Protein AF-A0A2E9JHA8-F1 (afdb_monomer_lite)

pLDDT: mean 75.72, std 18.17, range [41.78, 95.38]

Structure (mmCIF, N/CA/C/O backbone):
data_AF-A0A2E9JHA8-F1
#
_entry.id   AF-A0A2E9JHA8-F1
#
loop_
_atom_site.group_PDB
_atom_site.id
_atom_site.type_symbol
_atom_site.label_atom_id
_atom_site.label_alt_id
_atom_site.label_comp_id
_atom_site.label_asym_id
_atom_site.label_entity_id
_atom_site.label_seq_id
_atom_site.pdbx_PDB_ins_code
_atom_site.Cartn_x
_atom_site.Cartn_y
_atom_site.Cartn_z
_atom_site.occupancy
_atom_site.B_iso_or_equiv
_atom_site.auth_seq_id
_atom_site.auth_comp_id
_atom_site.auth_asym_id
_atom_site.auth_atom_id
_atom_site.pdbx_PDB_model_num
ATOM 1 N N . MET A 1 1 ? 35.647 -35.979 -39.371 1.00 42.38 1 MET A N 1
ATOM 2 C CA . MET A 1 1 ? 35.469 -35.013 -40.472 1.00 42.38 1 MET A CA 1
ATOM 3 C C . MET A 1 1 ? 34.135 -35.338 -41.101 1.00 42.38 1 MET A C 1
ATOM 5 O O . MET A 1 1 ? 33.987 -36.443 -41.600 1.00 42.38 1 MET A O 1
ATOM 9 N N . PHE A 1 2 ? 33.162 -34.448 -40.958 1.00 54.47 2 PHE A N 1
ATOM 10 C CA . PHE A 1 2 ? 31.849 -34.561 -41.587 1.00 54.47 2 PHE A CA 1
ATOM 11 C C . PHE A 1 2 ? 31.657 -33.271 -42.390 1.00 54.47 2 PHE A C 1
ATOM 13 O O . PHE A 1 2 ? 31.934 -32.198 -41.857 1.00 54.47 2 PHE A O 1
ATOM 20 N N . GLU A 1 3 ? 31.308 -33.396 -43.670 1.00 57.16 3 GLU A N 1
ATOM 21 C CA . GLU A 1 3 ? 31.059 -32.274 -44.584 1.00 57.16 3 GLU A CA 1
ATOM 22 C C . GLU A 1 3 ? 29.685 -31.640 -44.325 1.00 57.16 3 GLU A C 1
ATOM 24 O O . GLU A 1 3 ? 28.709 -32.338 -44.039 1.00 57.16 3 GLU A O 1
ATOM 29 N N . GLU A 1 4 ? 29.619 -30.313 -44.452 1.00 49.97 4 GLU A N 1
ATOM 30 C CA . GLU A 1 4 ? 28.379 -29.537 -44.505 1.00 49.97 4 GLU A CA 1
ATOM 31 C C . GLU A 1 4 ? 27.746 -29.657 -45.894 1.00 49.97 4 GLU A C 1
ATOM 33 O O . GLU A 1 4 ? 28.395 -29.400 -46.907 1.00 49.97 4 GLU A O 1
ATOM 38 N N . ILE A 1 5 ? 26.457 -29.998 -45.944 1.00 62.25 5 ILE A N 1
ATOM 39 C CA . ILE A 1 5 ? 25.640 -29.780 -47.137 1.00 62.25 5 ILE A CA 1
ATOM 40 C C . ILE A 1 5 ? 24.948 -28.421 -47.028 1.00 62.25 5 ILE A C 1
ATOM 42 O O . ILE A 1 5 ? 24.095 -28.196 -46.168 1.00 62.25 5 ILE A O 1
ATOM 46 N N . GLU A 1 6 ? 25.302 -27.510 -47.929 1.00 50.09 6 GLU A N 1
ATOM 47 C CA . GLU A 1 6 ? 24.544 -26.288 -48.166 1.00 50.09 6 GLU A CA 1
ATOM 48 C C . GLU A 1 6 ? 23.148 -26.654 -48.683 1.00 50.09 6 GLU A C 1
ATOM 50 O O . GLU A 1 6 ? 22.991 -27.351 -49.684 1.00 50.09 6 GLU A O 1
ATOM 55 N N . THR A 1 7 ? 22.103 -26.164 -48.019 1.00 50.56 7 THR A N 1
ATOM 56 C CA . THR A 1 7 ? 20.774 -26.090 -48.634 1.00 50.56 7 THR A CA 1
ATOM 57 C C . THR A 1 7 ? 20.277 -24.658 -48.550 1.00 50.56 7 THR A C 1
ATOM 59 O O . THR A 1 7 ? 19.583 -24.254 -47.620 1.00 50.56 7 THR A O 1
ATOM 62 N N . THR A 1 8 ? 20.652 -23.862 -49.548 1.00 50.31 8 THR A N 1
ATOM 63 C CA . THR A 1 8 ? 19.968 -22.609 -49.848 1.00 50.31 8 THR A CA 1
ATOM 64 C C . THR A 1 8 ? 18.609 -22.952 -50.448 1.00 50.31 8 THR A C 1
ATOM 66 O O . THR A 1 8 ? 18.532 -23.426 -51.576 1.00 50.31 8 THR A O 1
ATOM 69 N N . ASN A 1 9 ? 17.524 -22.690 -49.721 1.00 43.94 9 ASN A N 1
ATOM 70 C CA . ASN A 1 9 ? 16.225 -22.500 -50.355 1.00 43.94 9 ASN A CA 1
ATOM 71 C C . ASN A 1 9 ? 15.541 -21.263 -49.786 1.00 43.94 9 ASN A C 1
ATOM 73 O O . ASN A 1 9 ? 14.998 -21.231 -48.683 1.00 43.94 9 ASN A O 1
ATOM 77 N N . ASN A 1 10 ? 15.621 -20.221 -50.606 1.00 50.62 10 ASN A N 1
ATOM 78 C CA . ASN A 1 10 ? 14.890 -18.980 -50.508 1.00 50.62 10 ASN A CA 1
ATOM 79 C C . ASN A 1 10 ? 13.386 -19.280 -50.631 1.00 50.62 10 ASN A C 1
ATOM 81 O O . ASN A 1 10 ? 12.891 -19.676 -51.683 1.00 50.62 10 ASN A O 1
ATOM 85 N N . SER A 1 11 ? 12.652 -19.100 -49.540 1.00 46.72 11 SER A N 1
ATOM 86 C CA . SER A 1 11 ? 11.199 -18.932 -49.557 1.00 46.72 11 SER A CA 1
ATOM 87 C C . SER A 1 11 ? 10.848 -17.803 -48.602 1.00 46.72 11 SER A C 1
ATOM 89 O O . SER A 1 11 ? 10.391 -17.975 -47.473 1.00 46.72 11 SER A O 1
ATOM 91 N N . SER A 1 12 ? 11.124 -16.603 -49.093 1.00 54.16 12 SER A N 1
ATOM 92 C CA . SER A 1 12 ? 10.547 -15.347 -48.647 1.00 54.16 12 SER A CA 1
ATOM 93 C C . SER A 1 12 ? 9.026 -15.404 -48.830 1.00 54.16 12 SER A C 1
ATOM 95 O O . SER A 1 12 ? 8.547 -15.195 -49.935 1.00 54.16 12 SER A O 1
ATOM 97 N N . ASN A 1 13 ? 8.278 -15.763 -47.772 1.00 47.31 13 ASN A N 1
ATOM 98 C CA . ASN A 1 13 ? 6.874 -15.358 -47.527 1.00 47.31 13 ASN A CA 1
ATOM 99 C C . ASN A 1 13 ? 6.247 -16.003 -46.271 1.00 47.31 13 ASN A C 1
ATOM 101 O O . ASN A 1 13 ? 5.118 -16.481 -46.298 1.00 47.31 13 ASN A O 1
ATOM 105 N N . GLN A 1 14 ? 6.938 -15.985 -45.126 1.00 46.09 14 GLN A N 1
ATOM 106 C CA . GLN A 1 14 ? 6.299 -16.239 -43.822 1.00 46.09 14 GLN A CA 1
ATOM 107 C C . GLN A 1 14 ? 6.834 -15.281 -42.751 1.00 46.09 14 GLN A C 1
ATOM 109 O O . GLN A 1 14 ? 7.366 -15.692 -41.727 1.00 46.09 14 GLN A O 1
ATOM 114 N N . ALA A 1 15 ? 6.694 -13.980 -43.005 1.00 48.22 15 ALA A N 1
ATOM 115 C CA . ALA A 1 15 ? 6.996 -12.915 -42.048 1.00 48.22 15 ALA A CA 1
ATOM 116 C C . ALA A 1 15 ? 5.725 -12.139 -41.670 1.00 48.22 15 ALA A C 1
ATOM 118 O O . ALA A 1 15 ? 5.697 -10.916 -41.717 1.00 48.22 15 ALA A O 1
ATOM 119 N N . ARG A 1 16 ? 4.641 -12.851 -41.342 1.00 50.19 16 ARG A N 1
ATOM 120 C CA . ARG A 1 16 ? 3.491 -12.320 -40.595 1.00 50.19 16 ARG A CA 1
ATOM 121 C C . ARG A 1 16 ? 2.969 -13.464 -39.726 1.00 50.19 16 ARG A C 1
ATOM 123 O O . ARG A 1 16 ? 2.511 -14.460 -40.270 1.00 50.19 16 ARG A O 1
ATOM 130 N N . ASN A 1 17 ? 3.084 -13.326 -38.405 1.00 49.00 17 ASN A N 1
ATOM 131 C CA . ASN A 1 17 ? 2.612 -14.256 -37.361 1.00 49.00 17 ASN A CA 1
ATOM 132 C C . ASN A 1 17 ? 3.553 -15.389 -36.920 1.00 49.00 17 ASN A C 1
ATOM 134 O O . ASN A 1 17 ? 3.114 -16.524 -36.744 1.00 49.00 17 ASN A O 1
ATOM 138 N N . ARG A 1 18 ? 4.821 -15.090 -36.617 1.00 45.50 18 ARG A N 1
ATOM 139 C CA . ARG A 1 18 ? 5.566 -15.900 -35.638 1.00 45.50 18 ARG A CA 1
ATOM 140 C C . ARG A 1 18 ? 6.213 -15.003 -34.594 1.00 45.50 18 ARG A C 1
ATOM 142 O O . ARG A 1 18 ? 6.815 -13.995 -34.938 1.00 45.50 18 ARG A O 1
ATOM 149 N N . ALA A 1 19 ? 6.048 -15.421 -33.343 1.00 48.41 19 ALA A N 1
ATOM 150 C CA . ALA A 1 19 ? 6.577 -14.828 -32.124 1.00 48.41 19 ALA A CA 1
ATOM 151 C C . ALA A 1 19 ? 5.887 -13.539 -31.624 1.00 48.41 19 ALA A C 1
ATOM 153 O O . ALA A 1 19 ? 6.539 -12.540 -31.340 1.00 48.41 19 ALA A O 1
ATOM 154 N N . ARG A 1 20 ? 4.590 -13.637 -31.281 1.00 43.16 20 ARG A N 1
ATOM 155 C CA . ARG A 1 20 ? 4.259 -13.355 -29.870 1.00 43.16 20 ARG A CA 1
ATOM 156 C C . ARG A 1 20 ? 4.963 -14.452 -29.085 1.00 43.16 20 ARG A C 1
ATOM 158 O O . ARG A 1 20 ? 4.411 -15.530 -28.900 1.00 43.16 20 ARG A O 1
ATOM 165 N N . GLY A 1 21 ? 6.255 -14.242 -28.843 1.00 43.94 21 GLY A N 1
ATOM 166 C CA . GLY A 1 21 ? 6.983 -15.077 -27.919 1.00 43.94 21 GLY A CA 1
ATOM 167 C C . GLY A 1 21 ? 6.214 -14.968 -26.625 1.00 43.94 21 GLY A C 1
ATOM 168 O O . GLY A 1 21 ? 5.966 -13.853 -26.167 1.00 43.94 21 GLY A O 1
ATOM 169 N N . ASP A 1 22 ? 5.789 -16.115 -26.106 1.00 48.75 22 ASP A N 1
ATOM 170 C CA . ASP A 1 22 ? 5.784 -16.343 -24.676 1.00 48.75 22 ASP A CA 1
ATOM 171 C C . ASP A 1 22 ? 6.862 -15.452 -24.073 1.00 48.75 22 ASP A C 1
ATOM 173 O O . ASP A 1 22 ? 8.064 -15.693 -24.259 1.00 48.75 22 ASP A O 1
ATOM 177 N N . SER A 1 23 ? 6.426 -14.383 -23.410 1.00 47.22 23 SER A N 1
ATOM 178 C CA . SER A 1 23 ? 7.213 -13.740 -22.378 1.00 47.22 23 SER A CA 1
ATOM 179 C C . SER A 1 23 ? 7.355 -14.809 -21.315 1.00 47.22 23 SER A C 1
ATOM 181 O O . SER A 1 23 ? 6.546 -14.930 -20.402 1.00 47.22 23 SER A O 1
ATOM 183 N N . ARG A 1 24 ? 8.324 -15.684 -21.594 1.00 43.66 24 ARG A N 1
ATOM 184 C CA . ARG A 1 24 ? 9.084 -16.549 -20.724 1.00 43.66 24 ARG A CA 1
ATOM 185 C C . ARG A 1 24 ? 8.687 -16.239 -19.298 1.00 43.66 24 ARG A C 1
ATOM 187 O O . ARG A 1 24 ? 8.993 -15.147 -18.839 1.00 43.66 24 ARG A O 1
ATOM 194 N N . ALA A 1 25 ? 7.994 -17.180 -18.662 1.00 47.16 25 ALA A N 1
ATOM 195 C CA . ALA A 1 25 ? 7.708 -17.181 -17.239 1.00 47.16 25 ALA A CA 1
ATOM 196 C C . ALA A 1 25 ? 9.010 -16.929 -16.461 1.00 47.16 25 ALA A C 1
ATOM 198 O O . ALA A 1 25 ? 9.743 -17.843 -16.090 1.00 47.16 25 ALA A O 1
ATOM 199 N N . THR A 1 26 ? 9.352 -15.660 -16.301 1.00 47.53 26 THR A N 1
ATOM 200 C CA . THR A 1 26 ? 10.425 -15.156 -15.471 1.00 47.53 26 THR A CA 1
ATOM 201 C C . THR A 1 26 ? 9.699 -14.573 -14.281 1.00 47.53 26 THR A C 1
ATOM 203 O O . THR A 1 26 ? 9.117 -13.497 -14.382 1.00 47.53 26 THR A O 1
ATOM 206 N N . SER A 1 27 ? 9.694 -15.367 -13.208 1.00 55.47 27 SER A N 1
ATOM 207 C CA . SER A 1 27 ? 8.958 -15.157 -11.960 1.00 55.47 27 SER A CA 1
ATOM 208 C C . SER A 1 27 ? 7.460 -15.439 -12.110 1.00 55.47 27 SER A C 1
ATOM 210 O O . SER A 1 27 ? 6.725 -14.681 -12.723 1.00 55.47 27 SER A O 1
ATOM 212 N N . ALA A 1 28 ? 6.982 -16.541 -11.523 1.00 72.81 28 ALA A N 1
ATOM 213 C CA . ALA A 1 28 ? 5.547 -16.857 -11.456 1.00 72.81 28 ALA A CA 1
ATOM 214 C C . ALA A 1 28 ? 4.736 -15.832 -10.627 1.00 72.81 28 ALA A C 1
ATOM 216 O O . ALA A 1 28 ? 3.512 -15.928 -10.547 1.00 72.81 28 ALA A O 1
ATOM 217 N N . SER A 1 29 ? 5.422 -14.859 -10.023 1.00 82.62 29 SER A N 1
ATOM 218 C CA . SER A 1 29 ? 4.884 -13.886 -9.084 1.00 82.62 29 SER A CA 1
ATOM 219 C C . SER A 1 29 ? 5.619 -12.544 -9.236 1.00 82.62 29 SER A C 1
ATOM 221 O O . SER A 1 29 ? 6.834 -12.555 -9.469 1.00 82.62 29 SER A O 1
ATOM 223 N N . PRO A 1 30 ? 4.931 -11.403 -9.063 1.00 90.88 30 PRO A N 1
ATOM 224 C CA . PRO A 1 30 ? 5.568 -10.094 -8.923 1.00 90.88 30 PRO A CA 1
ATOM 225 C C . PRO A 1 30 ? 6.437 -10.035 -7.663 1.00 90.88 30 PRO A C 1
ATOM 227 O O . PRO A 1 30 ? 6.190 -10.755 -6.699 1.00 90.88 30 PRO A O 1
ATOM 230 N N . GLU A 1 31 ? 7.420 -9.131 -7.648 1.00 92.12 31 GLU A N 1
ATOM 231 C CA . GLU A 1 31 ? 8.284 -8.91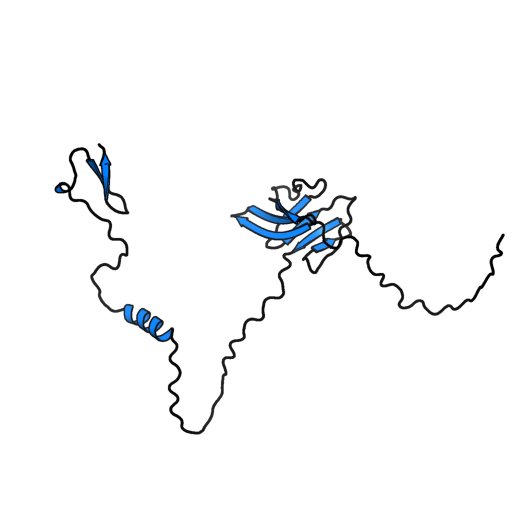7 -6.478 1.00 92.12 31 GLU A CA 1
ATOM 232 C C . GLU A 1 31 ? 7.467 -8.486 -5.252 1.00 92.12 31 GLU A C 1
ATOM 234 O O . GLU A 1 31 ? 7.670 -9.008 -4.160 1.00 92.12 31 GLU A O 1
ATOM 239 N N . PHE A 1 32 ? 6.514 -7.566 -5.448 1.00 94.19 32 PHE A N 1
ATOM 240 C CA . PHE A 1 32 ? 5.609 -7.084 -4.411 1.00 94.19 32 PHE A CA 1
ATOM 241 C C . PHE A 1 32 ? 4.158 -7.058 -4.891 1.00 94.19 32 PHE A C 1
ATOM 243 O O . PHE A 1 32 ? 3.880 -6.630 -6.010 1.00 94.19 32 PHE A O 1
ATOM 250 N N . VAL A 1 33 ? 3.236 -7.426 -4.002 1.00 94.38 33 VAL A N 1
ATOM 251 C CA . VAL A 1 33 ? 1.779 -7.323 -4.180 1.00 94.38 33 VAL A CA 1
ATOM 252 C C . VAL A 1 33 ? 1.194 -6.436 -3.087 1.00 94.38 33 VAL A C 1
ATOM 254 O O . VAL A 1 33 ? 1.652 -6.462 -1.943 1.00 94.38 33 VAL A O 1
ATOM 257 N N . LEU A 1 34 ? 0.167 -5.652 -3.416 1.00 95.31 34 LEU A N 1
ATOM 258 C CA . LEU A 1 34 ? -0.571 -4.864 -2.433 1.00 95.31 34 LEU A CA 1
ATOM 259 C C . LEU A 1 34 ? -1.682 -5.704 -1.792 1.00 95.31 34 LEU A C 1
ATOM 261 O O . LEU A 1 34 ? -2.618 -6.114 -2.472 1.00 95.31 34 LEU A O 1
ATOM 265 N N . ILE A 1 35 ? -1.606 -5.905 -0.473 1.00 94.75 35 ILE A N 1
ATOM 266 C CA . ILE A 1 35 ? -2.659 -6.575 0.311 1.00 94.75 35 ILE A CA 1
ATOM 267 C C . ILE A 1 35 ? -3.672 -5.561 0.844 1.00 94.75 35 ILE A C 1
ATOM 269 O O . ILE A 1 35 ? -4.865 -5.844 0.930 1.00 94.75 35 ILE A O 1
ATOM 273 N N . GLY A 1 36 ? -3.209 -4.381 1.262 1.00 93.62 36 GLY A N 1
ATOM 274 C CA . GLY A 1 36 ? -4.067 -3.432 1.959 1.00 93.62 36 GLY A CA 1
ATOM 275 C C . GLY A 1 36 ? -3.462 -2.048 2.095 1.00 93.62 36 GLY A C 1
ATOM 276 O O . GLY A 1 36 ? -2.248 -1.865 2.079 1.00 93.62 36 GLY A O 1
ATOM 277 N N . THR A 1 37 ? -4.324 -1.061 2.304 1.00 93.81 37 THR A N 1
ATOM 278 C CA . THR A 1 37 ? -3.929 0.291 2.710 1.00 93.81 37 THR A CA 1
ATOM 279 C C . THR A 1 37 ? -4.759 0.703 3.913 1.00 93.81 37 THR A C 1
ATOM 281 O O . THR A 1 37 ? -5.962 0.457 3.943 1.00 93.81 37 THR A O 1
ATOM 284 N N . SER A 1 38 ? -4.141 1.351 4.894 1.00 92.56 38 SER A N 1
ATOM 285 C CA . SER A 1 38 ? -4.818 1.897 6.069 1.00 92.56 38 SER A CA 1
ATOM 286 C C . SER A 1 38 ? -4.467 3.366 6.236 1.00 92.56 38 SER A C 1
ATOM 288 O O . SER A 1 38 ? -3.323 3.774 6.013 1.00 92.56 38 SER A O 1
ATOM 290 N N . ARG A 1 39 ? -5.459 4.159 6.637 1.00 93.44 39 ARG A N 1
ATOM 291 C CA . ARG A 1 39 ? -5.327 5.595 6.866 1.00 93.44 39 ARG A CA 1
ATOM 292 C C . ARG A 1 39 ? -5.842 5.939 8.256 1.00 93.44 39 ARG A C 1
ATOM 294 O O . ARG A 1 39 ? -7.001 5.685 8.570 1.00 93.44 39 ARG A O 1
ATOM 301 N N . ILE A 1 40 ? -4.994 6.575 9.062 1.00 91.75 40 ILE A N 1
ATOM 302 C CA . ILE A 1 40 ? -5.353 7.090 10.389 1.00 91.75 40 ILE A CA 1
ATOM 303 C C . ILE A 1 40 ? -5.048 8.588 10.413 1.00 91.75 40 ILE A C 1
ATOM 305 O O . ILE A 1 40 ? -3.889 9.012 10.375 1.00 91.75 40 ILE A O 1
ATOM 309 N N . GLY A 1 41 ? -6.102 9.407 10.434 1.00 90.88 41 GLY A N 1
ATOM 310 C CA . GLY A 1 41 ? -5.992 10.855 10.259 1.00 90.88 41 GLY A CA 1
ATOM 311 C C . GLY A 1 41 ? -5.420 11.213 8.882 1.00 90.88 41 GLY A C 1
ATOM 312 O O . GLY A 1 41 ? -6.012 10.908 7.844 1.00 90.88 41 GLY A O 1
ATOM 313 N N . SER A 1 42 ? -4.255 11.862 8.865 1.00 87.50 42 SER A N 1
ATOM 314 C CA . SER A 1 42 ? -3.509 12.209 7.646 1.00 87.50 42 SER A CA 1
ATOM 315 C C . SER A 1 42 ? -2.380 11.230 7.305 1.00 87.50 42 SER A C 1
ATOM 317 O O . SER A 1 42 ? -1.678 11.439 6.321 1.00 87.50 42 SER A O 1
ATOM 319 N N . LYS A 1 43 ? -2.182 10.173 8.102 1.00 89.94 43 LYS A N 1
ATOM 320 C CA . LYS A 1 43 ? -1.091 9.213 7.905 1.00 89.94 43 LYS A CA 1
ATOM 321 C C . LYS A 1 43 ? -1.592 7.998 7.140 1.00 89.94 43 LYS A C 1
ATOM 323 O O . LYS A 1 43 ? -2.534 7.340 7.584 1.00 89.94 43 LYS A O 1
ATOM 328 N N . TYR A 1 44 ? -0.928 7.695 6.033 1.00 91.88 44 TYR A N 1
ATOM 329 C CA . TYR A 1 44 ? -1.142 6.475 5.268 1.00 91.88 44 TYR A CA 1
ATOM 330 C C . TYR A 1 44 ? -0.162 5.386 5.701 1.00 91.88 44 TYR A C 1
ATOM 332 O O . TYR A 1 44 ? 0.935 5.658 6.192 1.00 91.88 44 TYR A O 1
ATOM 340 N N . SER A 1 45 ? -0.575 4.142 5.518 1.00 93.00 45 SER A N 1
ATOM 341 C CA . SER A 1 45 ? 0.268 2.958 5.615 1.00 93.00 45 SER A CA 1
ATOM 342 C C . SER A 1 45 ? -0.200 1.936 4.592 1.00 93.00 45 SER A C 1
ATOM 344 O O . SER A 1 45 ? -1.402 1.793 4.371 1.00 93.00 45 SER A O 1
ATOM 346 N N . ALA A 1 46 ? 0.743 1.235 3.982 1.00 94.44 46 ALA A N 1
ATOM 347 C CA . ALA A 1 46 ? 0.484 0.153 3.050 1.00 94.44 46 ALA A CA 1
ATOM 348 C C . ALA A 1 46 ? 0.934 -1.175 3.650 1.00 94.44 46 ALA A C 1
ATOM 350 O O . ALA A 1 46 ? 1.929 -1.229 4.371 1.00 94.44 46 ALA A O 1
ATOM 351 N N . ILE A 1 47 ? 0.207 -2.236 3.330 1.00 95.38 47 ILE A N 1
ATOM 352 C CA . ILE A 1 47 ? 0.549 -3.615 3.647 1.00 95.38 47 ILE A CA 1
ATOM 353 C C . ILE A 1 47 ? 0.869 -4.283 2.317 1.00 95.38 47 ILE A C 1
ATOM 355 O O . ILE A 1 47 ? -0.017 -4.442 1.476 1.00 95.38 47 ILE A O 1
ATOM 359 N N . ILE A 1 48 ? 2.132 -4.637 2.125 1.00 95.06 48 ILE A N 1
ATOM 360 C CA . ILE A 1 48 ? 2.627 -5.272 0.905 1.00 95.06 48 ILE A CA 1
ATOM 361 C C . ILE A 1 48 ? 3.165 -6.660 1.231 1.00 95.06 48 ILE A C 1
ATOM 363 O O . ILE A 1 48 ? 3.685 -6.881 2.324 1.00 95.06 48 ILE A O 1
ATOM 367 N N . GLN A 1 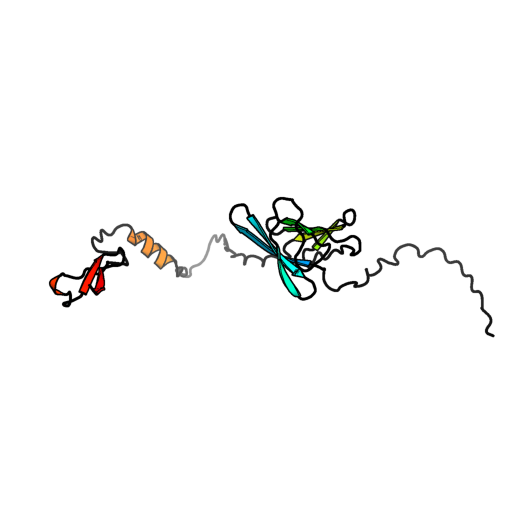49 ? 3.052 -7.579 0.283 1.00 94.38 49 GLN A N 1
ATOM 368 C CA . GLN A 1 49 ? 3.636 -8.909 0.371 1.00 94.38 49 GLN A CA 1
ATOM 369 C C . GLN A 1 49 ? 4.746 -9.050 -0.652 1.00 94.38 49 GLN A C 1
ATOM 371 O O . GLN A 1 49 ? 4.536 -8.734 -1.819 1.00 94.38 49 GLN A O 1
ATOM 376 N N . HIS A 1 50 ? 5.910 -9.510 -0.212 1.00 94.56 50 HIS A N 1
ATOM 377 C CA . HIS A 1 50 ? 6.998 -9.890 -1.098 1.00 94.56 50 HIS A CA 1
ATOM 378 C C . HIS A 1 50 ? 6.739 -11.278 -1.702 1.00 94.56 50 HIS A C 1
ATOM 380 O O . HIS A 1 50 ? 6.056 -12.100 -1.089 1.00 94.56 50 HIS A O 1
ATOM 386 N N . ARG A 1 51 ? 7.329 -11.586 -2.862 1.00 90.62 51 ARG A N 1
ATOM 387 C CA . ARG A 1 51 ? 7.217 -12.904 -3.522 1.00 90.62 51 ARG A CA 1
ATOM 388 C C . ARG A 1 51 ? 7.593 -14.099 -2.634 1.00 90.62 51 ARG A C 1
ATOM 390 O O . ARG A 1 51 ? 7.103 -15.199 -2.866 1.00 90.62 51 ARG A O 1
ATOM 397 N N . ASP A 1 52 ? 8.432 -13.880 -1.621 1.00 90.56 52 ASP A N 1
ATOM 398 C CA . ASP A 1 52 ? 8.847 -14.913 -0.661 1.00 90.56 52 ASP A CA 1
ATOM 399 C C . ASP A 1 52 ? 7.755 -15.217 0.391 1.00 90.56 52 ASP A C 1
ATOM 401 O O . ASP A 1 52 ? 7.901 -16.126 1.204 1.00 90.56 52 ASP A O 1
ATOM 405 N N . GLY A 1 53 ? 6.646 -14.468 0.374 1.00 89.75 53 GLY A N 1
ATOM 406 C CA . GLY A 1 53 ? 5.508 -14.592 1.289 1.00 89.75 53 GLY A CA 1
ATOM 407 C C . GLY A 1 53 ? 5.525 -13.594 2.450 1.00 89.75 53 GLY A C 1
ATOM 408 O O . GLY A 1 53 ? 4.495 -13.404 3.106 1.00 89.75 53 GLY A O 1
ATOM 409 N N . ASP A 1 54 ? 6.651 -12.912 2.672 1.00 92.81 54 ASP A N 1
ATOM 410 C CA . ASP A 1 54 ? 6.821 -11.937 3.749 1.00 92.81 54 ASP A CA 1
ATOM 411 C C . ASP A 1 54 ? 5.872 -10.749 3.598 1.00 92.81 54 ASP A C 1
ATOM 413 O O . ASP A 1 54 ? 5.825 -10.093 2.559 1.00 92.81 54 ASP A O 1
ATOM 417 N N . THR A 1 55 ? 5.137 -10.440 4.665 1.00 94.44 55 THR A N 1
ATOM 418 C CA . THR A 1 55 ? 4.217 -9.298 4.706 1.00 94.44 55 THR A CA 1
ATOM 419 C C . THR A 1 55 ? 4.830 -8.149 5.491 1.00 94.44 55 THR A C 1
ATOM 421 O O . THR A 1 55 ? 5.229 -8.312 6.645 1.00 94.44 55 THR A O 1
ATOM 424 N N . LEU A 1 56 ? 4.868 -6.966 4.884 1.00 94.19 56 LEU A N 1
ATOM 425 C CA . LEU A 1 56 ? 5.491 -5.776 5.447 1.00 94.19 56 LEU A CA 1
ATOM 426 C C . LEU A 1 56 ? 4.499 -4.622 5.507 1.00 94.19 56 LEU A C 1
ATOM 428 O O . LEU A 1 56 ? 3.759 -4.360 4.559 1.00 94.19 56 LEU A O 1
ATOM 432 N N . VAL A 1 57 ? 4.527 -3.888 6.620 1.00 94.38 57 VAL A N 1
ATOM 433 C CA . VAL A 1 57 ? 3.773 -2.642 6.772 1.00 94.38 57 VAL A CA 1
ATOM 434 C C . VAL A 1 57 ? 4.709 -1.469 6.519 1.00 94.38 57 VAL A C 1
ATOM 436 O O . VAL A 1 57 ? 5.599 -1.193 7.325 1.00 94.38 57 VAL A O 1
ATOM 439 N N . VAL A 1 58 ? 4.488 -0.749 5.423 1.00 93.06 58 VAL A N 1
ATOM 440 C CA . VAL A 1 58 ? 5.289 0.417 5.044 1.00 93.06 58 VAL A CA 1
ATOM 441 C C . VAL A 1 58 ? 4.520 1.694 5.352 1.00 93.06 58 VAL A C 1
ATOM 443 O O . VAL A 1 58 ? 3.351 1.852 4.997 1.00 93.06 58 VAL A O 1
ATOM 446 N N . LYS A 1 59 ? 5.185 2.622 6.037 1.00 92.06 59 LYS A N 1
ATOM 447 C CA . LYS A 1 59 ? 4.649 3.942 6.370 1.00 92.06 59 LYS A CA 1
ATOM 448 C C . LYS A 1 59 ? 5.434 4.980 5.573 1.00 92.06 59 LYS A C 1
ATOM 450 O O . LYS A 1 59 ? 6.597 5.191 5.916 1.00 92.06 59 LYS A O 1
ATOM 455 N N . PRO A 1 60 ? 4.857 5.601 4.531 1.00 87.88 60 PRO A N 1
ATOM 456 C CA . PRO A 1 60 ? 5.540 6.661 3.806 1.00 87.88 60 PRO A CA 1
ATOM 457 C C . PRO A 1 60 ? 5.884 7.806 4.763 1.00 87.88 60 PRO A C 1
ATOM 459 O O . PRO A 1 60 ? 5.046 8.292 5.528 1.00 87.88 60 PRO A O 1
ATOM 462 N N . GLY A 1 61 ? 7.150 8.206 4.745 1.00 81.00 61 GLY A N 1
ATOM 463 C CA . GLY A 1 61 ? 7.633 9.418 5.380 1.00 81.00 61 GLY A CA 1
ATOM 464 C C . GLY A 1 61 ? 7.185 10.671 4.618 1.00 81.00 61 GLY A C 1
ATOM 465 O O . GLY A 1 61 ? 6.683 10.584 3.498 1.00 81.00 61 GLY A O 1
ATOM 466 N N . PRO A 1 62 ? 7.404 11.863 5.192 1.00 74.12 62 PRO A N 1
ATOM 467 C CA . PRO A 1 62 ? 6.976 13.130 4.593 1.00 74.12 62 PRO A CA 1
ATOM 468 C C . PRO A 1 62 ? 7.650 13.451 3.246 1.00 74.12 62 PRO A C 1
ATOM 470 O O . PRO A 1 62 ? 7.168 14.310 2.518 1.00 74.12 62 PRO A O 1
ATOM 473 N N . ASN A 1 63 ? 8.744 12.765 2.899 1.00 67.19 63 ASN A N 1
ATOM 474 C CA . ASN A 1 63 ? 9.623 13.126 1.784 1.00 67.19 63 ASN A CA 1
ATOM 475 C C . ASN A 1 63 ? 9.344 12.358 0.478 1.00 67.19 63 ASN A C 1
ATOM 477 O O . ASN A 1 63 ? 10.236 12.257 -0.360 1.00 67.19 63 ASN A O 1
ATOM 481 N N . SER A 1 64 ? 8.137 11.812 0.276 1.00 72.25 64 SER A N 1
ATOM 482 C CA . SER A 1 64 ? 7.697 11.133 -0.970 1.00 72.25 64 SER A CA 1
ATOM 483 C C . SER A 1 64 ? 8.580 9.979 -1.475 1.00 72.25 64 SER A C 1
ATOM 485 O O . SER A 1 64 ? 8.425 9.523 -2.597 1.00 72.25 64 SER A O 1
ATOM 487 N N . SER A 1 65 ? 9.554 9.522 -0.690 1.00 87.31 65 SER A N 1
ATOM 488 C CA . SER A 1 65 ? 10.372 8.351 -0.991 1.00 87.31 65 SER A CA 1
ATOM 489 C C . SER A 1 65 ? 10.833 7.747 0.323 1.00 87.31 65 SER A C 1
ATOM 491 O O . SER A 1 65 ? 11.544 8.382 1.105 1.00 87.31 65 SER A O 1
ATOM 493 N N . THR A 1 66 ? 10.353 6.545 0.615 1.00 92.88 66 THR A N 1
ATOM 494 C CA . THR A 1 66 ? 10.660 5.815 1.846 1.00 92.88 66 THR A CA 1
ATOM 495 C C . THR A 1 66 ? 11.162 4.437 1.491 1.00 92.88 66 THR A C 1
ATOM 497 O O . THR A 1 66 ? 10.458 3.672 0.837 1.00 92.88 66 THR A O 1
ATOM 500 N N . GLN A 1 67 ? 12.368 4.110 1.937 1.00 93.25 67 GLN A N 1
ATOM 501 C CA . GLN A 1 67 ? 12.953 2.802 1.692 1.00 93.25 67 GLN A CA 1
ATOM 502 C C . GLN A 1 67 ? 12.134 1.695 2.367 1.00 93.25 67 GLN A C 1
ATOM 504 O O . GLN A 1 67 ? 11.696 1.844 3.511 1.00 93.25 67 GLN A O 1
ATOM 509 N N . ILE A 1 68 ? 11.949 0.577 1.666 1.00 93.12 68 ILE A N 1
ATOM 510 C CA . ILE A 1 68 ? 11.271 -0.596 2.218 1.00 93.12 68 ILE A CA 1
ATOM 511 C C . ILE A 1 68 ? 12.248 -1.344 3.142 1.00 93.12 68 ILE A C 1
ATOM 513 O O . ILE A 1 68 ? 13.330 -1.738 2.698 1.00 93.12 68 ILE A O 1
ATOM 517 N N . PRO A 1 69 ? 11.908 -1.560 4.426 1.00 89.88 69 PRO A N 1
ATOM 518 C CA . PRO A 1 69 ? 12.776 -2.290 5.346 1.00 89.88 69 PRO A CA 1
ATOM 519 C C . PRO A 1 69 ? 13.065 -3.710 4.847 1.00 89.88 69 PRO A C 1
ATOM 521 O O . PRO A 1 69 ? 12.149 -4.414 4.441 1.00 89.88 69 PRO A O 1
ATOM 524 N N . GLY A 1 70 ? 14.331 -4.131 4.887 1.00 89.31 70 GLY A N 1
ATOM 525 C CA . GLY A 1 70 ? 14.760 -5.460 4.426 1.00 89.31 70 GLY A CA 1
ATOM 526 C C . GLY A 1 70 ? 15.000 -5.576 2.917 1.00 89.31 70 GLY A C 1
ATOM 527 O O . GLY A 1 70 ? 15.713 -6.479 2.494 1.00 89.31 70 GLY A O 1
ATOM 528 N N . TYR A 1 71 ? 14.513 -4.621 2.119 1.00 91.56 71 TYR A N 1
ATOM 529 C CA . TYR A 1 71 ? 14.601 -4.651 0.658 1.00 91.56 71 TYR A CA 1
ATOM 530 C C . TYR A 1 71 ? 15.380 -3.437 0.148 1.00 91.56 71 TYR A C 1
ATOM 532 O O . TYR A 1 71 ? 14.839 -2.360 -0.111 1.00 91.56 71 TYR A O 1
ATOM 540 N N . ASN A 1 72 ? 16.701 -3.601 0.040 1.00 90.12 72 ASN A N 1
ATOM 541 C CA . ASN A 1 72 ? 17.590 -2.524 -0.394 1.00 90.12 72 ASN A CA 1
ATOM 542 C C . ASN A 1 72 ? 17.304 -2.092 -1.837 1.00 90.12 72 ASN A C 1
ATOM 544 O O . ASN A 1 72 ? 17.084 -2.923 -2.711 1.00 90.12 72 ASN A O 1
ATOM 548 N N . GLY A 1 73 ? 17.320 -0.779 -2.077 1.00 90.00 73 GLY A N 1
ATOM 549 C CA . GLY A 1 73 ? 17.048 -0.204 -3.396 1.00 90.00 73 GLY A CA 1
ATOM 550 C C . GLY A 1 73 ? 15.565 -0.059 -3.757 1.00 90.00 73 GLY A C 1
ATOM 551 O O . GLY A 1 73 ? 15.248 0.720 -4.651 1.00 90.00 73 GLY A O 1
ATOM 552 N N . TYR A 1 74 ? 14.649 -0.704 -3.028 1.00 94.00 74 TYR A N 1
ATOM 553 C CA . TYR A 1 74 ? 13.211 -0.497 -3.200 1.00 94.00 74 TYR A CA 1
ATOM 554 C C . TYR A 1 74 ? 12.710 0.655 -2.335 1.00 94.00 74 TYR A C 1
ATOM 556 O O . TYR A 1 74 ? 13.008 0.732 -1.139 1.00 94.00 74 TYR A O 1
ATOM 564 N N . SER A 1 75 ? 11.932 1.559 -2.929 1.00 94.12 75 SER A N 1
ATOM 565 C CA . SER A 1 75 ? 11.410 2.735 -2.223 1.00 94.12 75 SER A CA 1
ATOM 566 C C . SER A 1 75 ? 9.950 3.002 -2.560 1.00 94.12 75 SER A C 1
ATOM 568 O O . SER A 1 75 ? 9.586 3.100 -3.727 1.00 94.12 75 SER A O 1
ATOM 570 N N . VAL A 1 76 ? 9.116 3.167 -1.536 1.00 94.12 76 VAL A N 1
ATOM 571 C CA . VAL A 1 76 ? 7.727 3.610 -1.681 1.00 94.12 76 VAL A CA 1
ATOM 572 C C . VAL A 1 76 ? 7.712 5.105 -1.948 1.00 94.12 76 VAL A C 1
ATOM 574 O O . VAL A 1 76 ? 8.206 5.881 -1.129 1.00 94.12 76 VAL A O 1
ATOM 577 N N . LEU A 1 77 ? 7.137 5.487 -3.083 1.00 92.50 77 LEU A N 1
ATOM 578 C CA . LEU A 1 77 ? 7.003 6.875 -3.500 1.00 92.50 77 LEU A CA 1
ATOM 579 C C . LEU A 1 77 ? 5.725 7.509 -2.947 1.00 92.50 77 LEU A C 1
ATOM 581 O O . LEU A 1 77 ? 5.750 8.573 -2.335 1.00 92.50 77 LEU A O 1
ATOM 585 N N . ASP A 1 78 ? 4.603 6.819 -3.133 1.00 91.31 78 ASP A N 1
ATOM 586 C CA . ASP A 1 78 ? 3.292 7.303 -2.719 1.00 91.31 78 ASP A CA 1
ATOM 587 C C . ASP A 1 78 ? 2.401 6.151 -2.248 1.00 91.31 78 ASP A C 1
ATOM 589 O O . ASP A 1 78 ? 2.541 5.012 -2.708 1.00 91.31 78 ASP A O 1
ATOM 593 N N . VAL A 1 79 ? 1.494 6.457 -1.317 1.00 92.94 79 VAL A N 1
ATOM 594 C CA . VAL A 1 79 ? 0.474 5.526 -0.820 1.00 92.94 79 VAL A CA 1
ATOM 595 C C . VAL A 1 79 ? -0.879 6.216 -0.872 1.00 92.94 79 VAL A C 1
ATOM 597 O O . VAL A 1 79 ? -1.145 7.154 -0.119 1.00 92.94 79 VAL A O 1
ATOM 600 N N . GLY A 1 80 ? -1.744 5.696 -1.735 1.00 89.56 80 GLY A N 1
ATOM 601 C CA . GLY A 1 80 ? -3.118 6.134 -1.904 1.00 89.56 80 GLY A CA 1
ATOM 602 C C . GLY A 1 80 ? -4.121 5.222 -1.202 1.00 89.56 80 GLY A C 1
ATOM 603 O O . GLY A 1 80 ? -3.786 4.360 -0.388 1.00 89.56 80 GLY A O 1
ATOM 604 N N . SER A 1 81 ? -5.397 5.418 -1.530 1.00 89.44 81 SER A N 1
ATOM 605 C CA . SER A 1 81 ? -6.471 4.523 -1.087 1.00 89.44 81 SER A CA 1
ATOM 606 C C . SER A 1 81 ? -6.527 3.322 -2.028 1.00 89.44 81 SER A C 1
ATOM 608 O O . SER A 1 81 ? -7.027 3.440 -3.141 1.00 89.44 81 SER A O 1
ATOM 610 N N . GLY A 1 82 ? -5.983 2.184 -1.597 1.00 90.25 82 GLY A N 1
ATOM 611 C CA . GLY A 1 82 ? -5.924 0.960 -2.400 1.00 90.25 82 GLY A CA 1
ATOM 612 C C . GLY A 1 82 ? -4.868 0.955 -3.507 1.00 90.25 82 GLY A C 1
ATOM 613 O O . GLY A 1 82 ? -4.916 0.081 -4.371 1.00 90.25 82 GLY A O 1
ATOM 614 N N . SER A 1 83 ? -3.922 1.898 -3.480 1.00 92.81 83 SER A N 1
ATOM 615 C CA . SER A 1 83 ? -2.823 1.991 -4.443 1.00 92.81 83 SER A CA 1
ATOM 616 C C . SER A 1 83 ? -1.496 2.342 -3.768 1.00 92.81 83 SER A C 1
ATOM 618 O O . SER A 1 83 ? -1.469 3.061 -2.766 1.00 92.81 83 SER A O 1
ATOM 620 N N . VAL A 1 84 ? -0.388 1.848 -4.319 1.00 94.75 84 VAL A N 1
ATOM 621 C CA . VAL A 1 84 ? 0.978 2.136 -3.856 1.00 94.75 84 VAL A CA 1
ATOM 622 C C . VAL A 1 84 ? 1.919 2.222 -5.048 1.00 94.75 84 VAL A C 1
ATOM 624 O O . VAL A 1 84 ? 1.915 1.339 -5.899 1.00 94.75 84 VAL A O 1
ATOM 627 N N . SER A 1 85 ? 2.776 3.238 -5.068 1.00 94.50 85 SER A N 1
ATOM 628 C CA . SER A 1 85 ? 3.831 3.378 -6.076 1.00 94.50 85 SER A CA 1
ATOM 629 C C . SER A 1 85 ? 5.182 3.001 -5.476 1.00 94.50 85 SER A C 1
ATOM 631 O O . SER A 1 85 ? 5.614 3.614 -4.499 1.00 94.50 85 SER A O 1
ATOM 633 N N . ILE A 1 86 ? 5.866 2.016 -6.058 1.00 94.38 86 ILE A N 1
ATOM 634 C CA . ILE A 1 86 ? 7.178 1.532 -5.607 1.00 94.38 86 ILE A CA 1
ATOM 635 C C . ILE A 1 86 ? 8.204 1.731 -6.717 1.00 94.38 86 ILE A C 1
ATOM 637 O O . ILE A 1 86 ? 8.049 1.219 -7.819 1.00 94.38 86 ILE A O 1
ATOM 641 N N . ARG A 1 87 ? 9.292 2.436 -6.417 1.00 94.00 87 ARG A N 1
ATOM 642 C CA . ARG A 1 87 ? 10.472 2.514 -7.279 1.00 94.00 87 ARG A CA 1
ATOM 643 C C . ARG A 1 87 ? 11.334 1.274 -7.085 1.00 94.00 87 ARG A C 1
ATOM 645 O O . ARG A 1 87 ? 11.709 0.966 -5.950 1.00 94.00 87 ARG A O 1
ATOM 652 N N . TYR A 1 88 ? 11.644 0.599 -8.186 1.00 94.31 88 TYR A N 1
ATOM 653 C CA . TYR A 1 88 ? 12.530 -0.560 -8.214 1.00 94.31 88 TYR A CA 1
ATOM 654 C C . TYR A 1 88 ? 13.979 -0.093 -8.422 1.00 94.31 88 TYR A C 1
ATOM 656 O O . TYR A 1 88 ? 14.204 0.965 -9.022 1.00 94.31 88 TYR A O 1
ATOM 664 N N . PRO A 1 89 ? 14.976 -0.844 -7.927 1.00 93.31 89 PRO A N 1
ATOM 665 C CA . PRO A 1 89 ? 16.373 -0.529 -8.189 1.00 93.31 89 PRO A CA 1
ATOM 666 C C . PRO A 1 89 ? 16.734 -0.800 -9.659 1.00 93.31 89 PRO A C 1
ATOM 668 O O . PRO A 1 89 ? 16.093 -1.600 -10.334 1.00 93.31 89 PRO A O 1
ATOM 671 N N . GLU A 1 90 ? 17.781 -0.148 -10.168 1.00 88.38 90 GLU A N 1
ATOM 672 C CA . GLU A 1 90 ? 18.160 -0.200 -11.595 1.00 88.38 90 GLU A CA 1
ATOM 673 C C . GLU A 1 90 ? 18.519 -1.609 -12.098 1.00 88.38 90 GLU A C 1
ATOM 675 O O . GLU A 1 90 ? 18.447 -1.888 -13.292 1.00 88.38 90 GLU A O 1
ATOM 680 N N . ASN A 1 91 ? 18.897 -2.512 -11.192 1.00 88.06 91 ASN A N 1
ATOM 681 C CA . ASN A 1 91 ? 19.283 -3.884 -11.504 1.00 88.06 91 ASN A CA 1
ATOM 682 C C . ASN A 1 91 ? 18.106 -4.873 -11.532 1.00 88.06 91 ASN A C 1
ATOM 684 O O . ASN A 1 91 ? 18.324 -6.036 -11.875 1.00 88.06 91 ASN A O 1
ATOM 688 N N . VAL A 1 92 ? 16.894 -4.454 -11.151 1.00 89.94 92 VAL A N 1
ATOM 689 C CA . VAL A 1 92 ? 15.705 -5.314 -11.158 1.00 89.94 92 VAL A CA 1
ATOM 690 C C . VAL A 1 92 ? 14.660 -4.723 -12.104 1.00 89.94 92 VAL A C 1
ATOM 692 O O . VAL A 1 92 ? 14.145 -3.636 -11.832 1.00 89.94 92 VAL A O 1
ATOM 695 N N . PRO A 1 93 ? 14.326 -5.409 -13.211 1.00 88.81 93 PRO A N 1
ATOM 696 C CA . PRO A 1 93 ? 13.299 -4.931 -14.123 1.00 88.81 93 PRO A CA 1
ATOM 697 C C . PRO A 1 93 ? 11.910 -5.068 -13.491 1.00 88.81 93 PRO A C 1
ATOM 699 O O . PRO A 1 93 ? 11.561 -6.122 -12.959 1.00 88.81 93 PRO A O 1
ATOM 702 N N . CYS A 1 94 ? 11.099 -4.017 -13.588 1.00 90.56 94 CYS A N 1
ATOM 703 C CA . CYS A 1 94 ? 9.679 -4.086 -13.264 1.00 90.56 94 CYS A CA 1
ATOM 704 C C . CYS A 1 94 ? 8.943 -4.909 -14.333 1.00 90.56 94 CYS A C 1
ATOM 706 O O . CYS A 1 94 ? 9.013 -4.596 -15.523 1.00 90.56 94 CYS A O 1
ATOM 708 N N . VAL A 1 95 ? 8.241 -5.962 -13.908 1.00 90.50 95 VAL A N 1
ATOM 709 C CA . VAL A 1 95 ? 7.412 -6.820 -14.767 1.00 90.50 95 VAL A CA 1
ATOM 710 C C . VAL A 1 95 ? 5.956 -6.700 -14.327 1.00 90.50 95 VAL A C 1
ATOM 712 O O . VAL A 1 95 ? 5.663 -6.711 -13.133 1.00 90.50 95 VAL A O 1
ATOM 715 N N . GLU A 1 96 ? 5.050 -6.570 -15.293 1.00 91.88 96 GLU A N 1
ATOM 716 C CA . GLU A 1 96 ? 3.620 -6.385 -15.041 1.00 91.88 96 GLU A CA 1
ATOM 717 C C . GLU A 1 96 ? 2.919 -7.704 -14.713 1.00 91.88 96 GLU A C 1
ATOM 719 O O . GLU A 1 96 ? 3.119 -8.715 -15.385 1.00 91.88 96 GLU A O 1
ATOM 724 N N . PHE A 1 97 ? 2.049 -7.667 -13.705 1.00 91.62 97 PHE A N 1
ATOM 725 C CA . PHE A 1 97 ? 1.188 -8.775 -13.301 1.00 91.62 97 PHE A CA 1
ATOM 726 C C . PHE A 1 97 ? -0.209 -8.227 -12.995 1.00 91.62 97 PHE A C 1
ATOM 728 O O . PHE A 1 97 ? -0.571 -8.009 -11.837 1.00 91.62 97 PHE A O 1
ATOM 735 N N . HIS A 1 98 ? -0.999 -7.989 -14.044 1.00 89.19 98 HIS A N 1
ATOM 736 C CA . HIS A 1 98 ? -2.329 -7.380 -13.924 1.00 89.19 98 HIS A CA 1
ATOM 737 C C . HIS A 1 98 ? -3.284 -8.180 -13.030 1.00 89.19 98 HIS A C 1
ATOM 739 O O . HIS A 1 98 ? -4.005 -7.581 -12.237 1.00 89.19 98 HIS A O 1
ATOM 745 N N . ASP A 1 99 ? -3.225 -9.514 -13.082 1.00 88.44 99 ASP A N 1
ATOM 746 C CA . ASP A 1 99 ? -4.064 -10.392 -12.251 1.00 88.44 99 ASP A CA 1
ATOM 747 C C . ASP A 1 99 ? -3.768 -10.253 -10.747 1.00 88.44 99 ASP A C 1
ATOM 749 O O . ASP A 1 99 ? -4.605 -10.574 -9.908 1.00 88.44 99 ASP A O 1
ATOM 753 N N . GLN A 1 100 ? -2.581 -9.747 -10.398 1.00 90.06 100 GLN A N 1
ATOM 754 C CA . GLN A 1 100 ? -2.157 -9.456 -9.025 1.00 90.06 100 GLN A CA 1
ATOM 755 C C . GLN A 1 100 ? -2.108 -7.945 -8.747 1.00 90.06 100 GLN A C 1
ATOM 757 O O . GLN A 1 100 ? -1.554 -7.512 -7.738 1.00 90.06 100 GLN A O 1
ATOM 762 N N . GLY A 1 101 ? -2.699 -7.129 -9.628 1.00 91.31 101 GLY A N 1
ATOM 763 C CA . GLY A 1 101 ? -2.808 -5.684 -9.452 1.00 91.31 101 GLY A CA 1
ATOM 764 C C . GLY A 1 101 ? -1.494 -4.923 -9.636 1.00 91.31 101 GLY A C 1
ATOM 765 O O . GLY A 1 101 ? -1.400 -3.781 -9.190 1.00 91.31 101 GLY A O 1
ATOM 766 N N . VAL A 1 102 ? -0.482 -5.520 -10.274 1.00 93.88 102 VAL A N 1
ATOM 767 C CA . VAL A 1 102 ? 0.840 -4.913 -10.494 1.00 93.88 102 VAL A CA 1
ATOM 768 C C . VAL A 1 102 ? 0.954 -4.414 -11.929 1.00 93.88 102 VAL A C 1
ATOM 770 O O . VAL A 1 102 ? 0.880 -5.194 -12.876 1.00 93.88 102 VAL A O 1
ATOM 773 N N . SER A 1 103 ? 1.172 -3.115 -12.088 1.00 93.44 103 SER A N 1
ATOM 774 C CA . SER A 1 103 ? 1.477 -2.469 -13.371 1.00 93.44 103 SER A CA 1
ATOM 775 C C . SER A 1 103 ? 2.824 -1.760 -13.284 1.00 93.44 103 SER A C 1
ATOM 777 O O . SER A 1 103 ? 3.225 -1.348 -12.195 1.00 93.44 103 SER A O 1
ATOM 779 N N . CYS A 1 104 ? 3.543 -1.639 -14.397 1.00 93.06 104 CYS A N 1
ATOM 780 C CA . CYS A 1 104 ? 4.914 -1.141 -14.407 1.00 93.06 104 CYS A CA 1
ATOM 781 C C . CYS A 1 104 ? 5.087 -0.054 -15.453 1.00 93.06 104 CYS A C 1
ATOM 783 O O . CYS A 1 104 ? 4.872 -0.265 -16.642 1.00 93.06 104 CYS A O 1
ATOM 785 N N . ASP A 1 105 ? 5.602 1.092 -15.024 1.00 90.94 105 ASP A N 1
ATOM 786 C CA . ASP A 1 105 ? 6.124 2.083 -15.950 1.00 90.94 105 ASP A CA 1
ATOM 787 C C . ASP A 1 105 ? 7.587 1.753 -16.275 1.00 90.94 105 ASP A C 1
ATOM 789 O O . ASP A 1 105 ? 8.507 2.012 -15.487 1.00 90.94 105 ASP A O 1
ATOM 793 N N . GLY A 1 106 ? 7.796 1.160 -17.453 1.00 77.00 106 GLY A N 1
ATOM 794 C CA . GLY A 1 106 ? 9.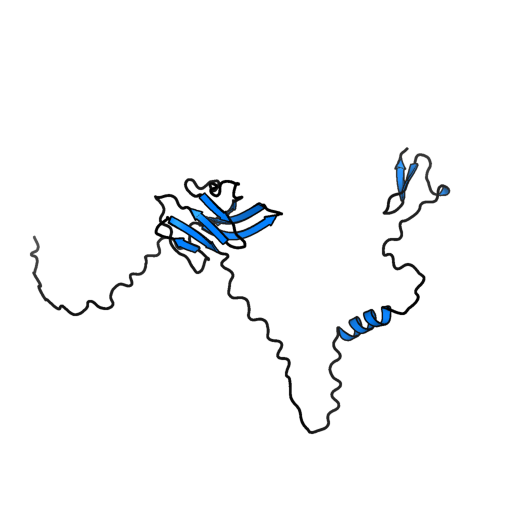111 0.744 -17.938 1.00 77.00 106 GLY A CA 1
ATOM 795 C C . GLY A 1 106 ? 10.097 1.892 -18.191 1.00 77.00 106 GLY A C 1
ATOM 796 O O . GLY A 1 106 ? 11.296 1.637 -18.250 1.00 77.00 106 GLY A O 1
ATOM 797 N N . ALA A 1 107 ? 9.644 3.147 -18.310 1.00 81.81 107 ALA A N 1
ATOM 798 C CA . ALA A 1 107 ? 10.539 4.288 -18.536 1.00 81.81 107 ALA A CA 1
ATOM 799 C C . ALA A 1 107 ? 11.244 4.750 -17.251 1.00 81.81 107 ALA A C 1
ATOM 801 O O . ALA A 1 107 ? 12.356 5.275 -17.299 1.00 81.81 107 ALA A O 1
ATOM 802 N N . VAL A 1 108 ? 10.597 4.563 -16.099 1.00 85.50 108 VAL A N 1
ATOM 803 C CA . VAL A 1 108 ? 11.064 5.057 -14.791 1.00 85.50 108 VAL A CA 1
ATOM 804 C C . VAL A 1 108 ? 11.287 3.945 -13.764 1.00 85.50 108 VAL A C 1
ATOM 806 O O . VAL A 1 108 ? 11.709 4.236 -12.642 1.00 85.50 108 VAL A O 1
ATOM 809 N N . ASN A 1 109 ? 11.040 2.689 -14.152 1.00 92.31 109 ASN A N 1
ATOM 810 C CA . ASN A 1 109 ? 11.135 1.488 -13.320 1.00 92.31 109 ASN A CA 1
ATOM 811 C C . ASN A 1 109 ? 10.316 1.620 -12.020 1.00 92.31 109 ASN A C 1
ATOM 813 O O . ASN A 1 109 ? 10.799 1.370 -10.911 1.00 92.31 109 ASN A O 1
ATOM 817 N N . ILE A 1 110 ? 9.075 2.099 -12.162 1.00 94.00 110 ILE A N 1
ATOM 818 C CA . ILE A 1 110 ? 8.126 2.281 -11.058 1.00 94.00 110 ILE A CA 1
ATOM 819 C C . ILE A 1 110 ? 6.988 1.277 -11.221 1.00 94.00 110 ILE A C 1
ATOM 821 O O . ILE A 1 110 ? 6.308 1.270 -12.245 1.00 94.00 110 ILE A O 1
ATOM 825 N N . ALA A 1 111 ? 6.755 0.473 -10.187 1.00 94.81 111 ALA A N 1
ATOM 826 C CA . ALA A 1 111 ? 5.583 -0.377 -10.070 1.00 94.81 111 ALA A CA 1
ATOM 827 C C . ALA A 1 111 ? 4.432 0.406 -9.432 1.00 94.81 111 ALA A C 1
ATOM 829 O O . ALA A 1 111 ? 4.559 0.901 -8.310 1.00 94.81 111 ALA A O 1
ATOM 830 N N . ALA A 1 112 ? 3.300 0.478 -10.119 1.00 94.94 112 ALA A N 1
ATOM 831 C CA . ALA A 1 112 ? 2.029 0.879 -9.544 1.00 94.94 112 ALA A CA 1
ATOM 832 C C . ALA A 1 112 ? 1.269 -0.383 -9.116 1.00 94.94 112 ALA A C 1
ATOM 834 O O . ALA A 1 112 ? 0.785 -1.160 -9.944 1.00 94.94 112 ALA A O 1
ATOM 835 N N . LEU A 1 113 ? 1.200 -0.583 -7.801 1.00 94.69 113 LEU A N 1
ATOM 836 C CA . LEU A 1 113 ? 0.443 -1.649 -7.167 1.00 94.69 113 LEU A CA 1
ATOM 837 C C . LEU A 1 113 ? -0.966 -1.153 -6.857 1.00 94.69 113 LEU A C 1
ATOM 839 O O . LEU A 1 113 ? -1.152 -0.073 -6.294 1.00 94.69 113 LEU A O 1
ATOM 843 N N . SER A 1 114 ? -1.952 -1.973 -7.171 1.00 94.12 114 SER A N 1
ATOM 844 C CA . SER A 1 114 ? -3.362 -1.768 -6.869 1.00 94.12 114 SER A CA 1
ATOM 845 C C . SER A 1 114 ? -3.904 -3.002 -6.163 1.00 94.12 114 SER A C 1
ATOM 847 O O . SER A 1 114 ? -3.378 -4.102 -6.328 1.00 94.12 114 SER A O 1
ATOM 849 N N . LEU A 1 115 ? -4.932 -2.824 -5.335 1.00 92.00 115 LEU A N 1
ATOM 850 C CA . LEU A 1 115 ? -5.607 -3.959 -4.715 1.00 92.00 115 LEU A CA 1
ATOM 851 C C . LEU A 1 115 ? -6.238 -4.823 -5.808 1.00 92.00 115 LEU A C 1
ATOM 853 O O . LEU A 1 115 ? -7.205 -4.403 -6.446 1.00 92.00 115 LEU A O 1
ATOM 857 N N . ALA A 1 116 ? -5.702 -6.030 -5.988 1.00 81.94 116 ALA A N 1
ATOM 858 C CA . ALA A 1 116 ? -6.277 -7.069 -6.831 1.00 81.94 116 ALA A CA 1
ATOM 859 C C . ALA A 1 116 ? -7.549 -7.611 -6.168 1.00 81.94 116 ALA A C 1
ATOM 861 O O . ALA A 1 116 ? -7.579 -8.691 -5.582 1.00 81.94 116 ALA A O 1
ATOM 862 N N . ASN A 1 117 ? -8.603 -6.801 -6.184 1.00 70.62 117 ASN A N 1
ATOM 863 C CA . ASN A 1 117 ? -9.922 -7.244 -5.780 1.00 70.62 117 ASN A CA 1
ATOM 864 C C . ASN A 1 117 ? -10.454 -8.154 -6.889 1.00 70.62 117 ASN A C 1
ATOM 866 O O . ASN A 1 117 ? -10.432 -7.779 -8.062 1.00 70.62 117 ASN A O 1
ATOM 870 N N . GLY A 1 118 ? -10.929 -9.343 -6.519 1.00 63.53 118 GLY A N 1
ATOM 871 C CA . GLY A 1 118 ? -11.680 -10.184 -7.446 1.00 63.53 118 GLY A CA 1
ATOM 872 C C . GLY A 1 118 ? -12.921 -9.456 -7.965 1.00 63.53 118 GLY A C 1
ATOM 873 O O . GLY A 1 118 ? -13.357 -8.453 -7.390 1.00 63.53 118 GLY A O 1
ATOM 874 N N . GLU A 1 119 ? -13.499 -9.974 -9.048 1.00 67.62 119 GLU A N 1
ATOM 875 C CA . GLU A 1 119 ? -14.770 -9.470 -9.560 1.00 67.62 119 GLU A CA 1
ATOM 876 C C . GLU A 1 119 ? -15.796 -9.445 -8.411 1.00 67.62 119 GLU A C 1
ATOM 878 O O . GLU A 1 119 ? -15.948 -10.456 -7.709 1.00 67.62 119 GLU A O 1
ATOM 883 N N . PRO A 1 120 ? -16.452 -8.297 -8.149 1.00 57.66 120 PRO A N 1
ATOM 884 C CA . PRO A 1 120 ? -17.472 -8.232 -7.121 1.00 57.66 120 PRO A CA 1
ATOM 885 C C . PRO A 1 120 ? -18.502 -9.311 -7.419 1.00 57.66 120 PRO A C 1
ATOM 887 O O . PRO A 1 120 ? -18.988 -9.406 -8.547 1.00 57.66 120 PRO A O 1
ATOM 890 N N . LEU A 1 121 ? -18.836 -10.125 -6.415 1.00 69.94 121 LEU A N 1
ATOM 891 C CA . LEU A 1 121 ? -19.893 -11.112 -6.588 1.00 69.94 121 LEU A CA 1
ATOM 892 C C . LEU A 1 121 ? -21.139 -10.373 -7.087 1.00 69.94 121 LEU A C 1
ATOM 894 O O . LEU A 1 121 ? -21.506 -9.363 -6.470 1.00 69.94 121 LEU A O 1
ATOM 898 N N . PRO A 1 122 ? -21.771 -10.833 -8.184 1.00 75.25 122 PRO A N 1
ATOM 899 C CA . PRO A 1 122 ? -22.972 -10.198 -8.684 1.00 75.25 122 PRO A CA 1
ATOM 900 C C . PRO A 1 122 ? -23.951 -10.131 -7.522 1.00 75.25 122 PRO A C 1
ATOM 902 O O . PRO A 1 122 ? -24.236 -11.146 -6.873 1.00 75.25 122 PRO A O 1
ATOM 905 N N . GLY A 1 123 ? -24.404 -8.915 -7.211 1.00 69.25 123 GLY A N 1
ATOM 906 C CA . GLY A 1 123 ? -25.450 -8.732 -6.223 1.00 69.25 123 GLY A CA 1
ATOM 907 C C . GLY A 1 123 ? -26.575 -9.680 -6.605 1.00 69.25 123 GLY A C 1
ATOM 908 O O . GLY A 1 123 ? -26.974 -9.715 -7.767 1.00 69.25 123 GLY A O 1
ATOM 909 N N . LYS A 1 124 ? -27.029 -10.515 -5.666 1.00 69.56 124 LYS A N 1
ATOM 910 C CA . LYS A 1 124 ? -28.194 -11.360 -5.905 1.00 69.56 124 LYS A CA 1
ATOM 911 C C . LYS A 1 124 ? -29.333 -10.403 -6.221 1.00 69.56 124 LYS A C 1
ATOM 913 O O . LYS A 1 124 ? -29.866 -9.783 -5.302 1.00 69.56 124 LYS A O 1
ATOM 918 N N . GLU A 1 125 ? -29.636 -10.231 -7.505 1.00 64.62 125 GLU A N 1
ATOM 919 C CA . GLU A 1 125 ? -30.745 -9.405 -7.941 1.00 64.62 125 GLU A CA 1
ATOM 920 C C . GLU A 1 125 ? -31.978 -9.996 -7.273 1.00 64.62 125 GLU A C 1
ATOM 922 O O . GLU A 1 125 ? -32.417 -11.111 -7.571 1.00 64.62 125 GLU A O 1
ATOM 927 N N . VAL A 1 126 ? -32.490 -9.287 -6.269 1.00 62.81 126 VAL A N 1
ATOM 928 C CA . VAL A 1 126 ? -33.817 -9.563 -5.755 1.00 62.81 126 VAL A CA 1
ATOM 929 C C . VAL A 1 126 ? -34.720 -9.189 -6.911 1.00 62.81 126 VAL A C 1
ATOM 931 O O . VAL A 1 126 ? -34.975 -8.014 -7.159 1.00 62.81 126 VAL A O 1
ATOM 934 N N . VAL A 1 127 ? -35.124 -10.200 -7.677 1.00 54.28 127 VAL A N 1
ATOM 935 C CA . VAL A 1 127 ? -36.141 -10.068 -8.710 1.00 54.28 127 VAL A CA 1
ATOM 936 C C . VAL A 1 127 ? -37.427 -9.702 -7.981 1.00 54.28 127 VAL A C 1
ATOM 938 O O . VAL A 1 127 ? -38.217 -10.565 -7.599 1.00 54.28 127 VAL A O 1
ATOM 941 N N . THR A 1 128 ? -37.630 -8.408 -7.756 1.00 52.31 128 THR A N 1
ATOM 942 C CA . THR A 1 128 ? -38.947 -7.856 -7.483 1.00 52.31 128 THR A CA 1
ATOM 943 C C . THR A 1 128 ? -39.737 -8.104 -8.754 1.00 52.31 128 THR A C 1
ATOM 945 O O . THR A 1 128 ? -39.643 -7.353 -9.723 1.00 52.31 128 THR A O 1
ATOM 948 N N . ARG A 1 129 ? -40.453 -9.232 -8.794 1.00 47.44 129 ARG A N 1
ATOM 949 C CA . ARG A 1 129 ? -41.420 -9.527 -9.845 1.00 47.44 129 ARG A CA 1
ATOM 950 C C . ARG A 1 129 ? -42.518 -8.472 -9.748 1.00 47.44 129 ARG A C 1
ATOM 952 O O . ARG A 1 129 ? -43.516 -8.681 -9.066 1.00 47.44 129 ARG A O 1
ATOM 959 N N . LEU A 1 130 ? -42.335 -7.347 -10.434 1.00 51.09 130 LEU A N 1
ATOM 960 C CA . LEU A 1 130 ? -43.427 -6.473 -10.846 1.00 51.09 130 LEU A CA 1
ATOM 961 C C . LEU A 1 130 ? -44.247 -7.267 -11.865 1.00 51.09 130 LEU A C 1
ATOM 963 O O . LEU A 1 130 ? -44.062 -7.167 -13.073 1.00 51.09 130 LEU A O 1
ATOM 967 N N . THR A 1 131 ? -45.084 -8.157 -11.345 1.00 41.78 131 THR A N 1
ATOM 968 C CA . THR A 1 131 ? -46.125 -8.822 -12.115 1.00 41.78 131 THR A CA 1
ATOM 969 C C . THR A 1 131 ? -47.270 -7.831 -12.205 1.00 41.78 131 THR A C 1
ATOM 971 O O . THR A 1 131 ? -48.080 -7.709 -11.290 1.00 41.78 131 THR A O 1
ATOM 974 N N . ASP A 1 132 ? -47.294 -7.082 -13.305 1.00 49.28 132 ASP A N 1
ATOM 975 C CA . ASP A 1 132 ? -48.508 -6.430 -13.781 1.00 49.28 132 ASP A CA 1
ATOM 976 C C . ASP A 1 132 ? -49.541 -7.538 -14.027 1.00 49.28 132 ASP A C 1
ATOM 978 O O . ASP A 1 132 ? -49.471 -8.277 -15.008 1.00 49.28 132 ASP A O 1
ATOM 982 N N . SER A 1 133 ? -50.420 -7.741 -13.047 1.00 41.88 133 SER A N 1
ATOM 983 C CA . SER A 1 133 ? -51.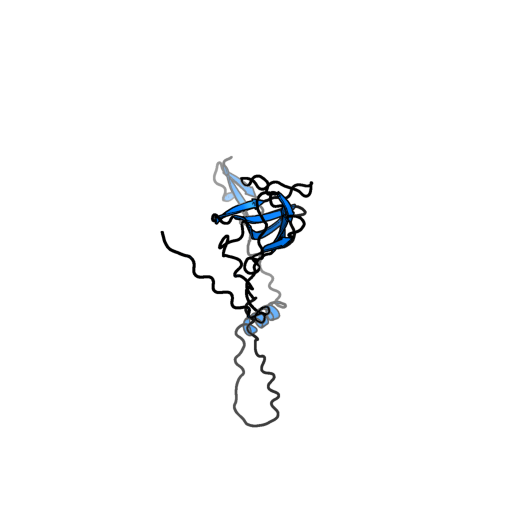487 -8.736 -13.095 1.00 41.88 133 SER A CA 1
ATOM 984 C C . SER A 1 133 ? -52.803 -7.992 -13.243 1.00 41.88 133 SER A C 1
ATOM 986 O O . SER A 1 133 ? -53.462 -7.652 -12.261 1.00 41.88 133 SER A O 1
ATOM 988 N N . ARG A 1 134 ? -53.199 -7.724 -14.488 1.00 47.56 134 ARG A N 1
ATOM 989 C CA . ARG A 1 134 ? -54.611 -7.510 -14.807 1.00 47.56 134 ARG A CA 1
ATOM 990 C C . ARG A 1 134 ? -55.271 -8.868 -15.036 1.00 47.56 134 ARG A C 1
ATOM 992 O O . ARG A 1 134 ? -54.965 -9.488 -16.044 1.00 47.56 134 ARG A O 1
ATOM 999 N N . LEU A 1 135 ? -56.170 -9.207 -14.096 1.00 50.84 135 LEU A N 1
ATOM 1000 C CA . LEU A 1 135 ? -57.375 -10.064 -14.182 1.00 50.84 135 LEU A CA 1
ATOM 1001 C C . LEU A 1 135 ? -57.141 -11.464 -14.788 1.00 50.84 135 LEU A C 1
ATOM 1003 O O . LEU A 1 135 ? -56.748 -11.596 -15.935 1.00 50.84 135 LEU A O 1
ATOM 1007 N N . ASP A 1 136 ? -57.331 -12.573 -14.084 1.00 43.88 136 ASP A N 1
ATOM 1008 C CA . ASP A 1 136 ? -58.502 -12.969 -13.307 1.00 43.88 136 ASP A CA 1
ATOM 1009 C C . ASP A 1 136 ? -58.148 -14.165 -12.397 1.00 43.88 136 ASP A C 1
ATOM 1011 O O . ASP A 1 136 ? -57.136 -14.837 -12.590 1.00 43.88 136 ASP A O 1
ATOM 1015 N N . GLU A 1 137 ? -59.077 -14.465 -11.489 1.00 42.97 137 GLU A N 1
ATOM 1016 C CA . GLU A 1 137 ? -59.338 -15.789 -10.905 1.00 42.97 137 GLU A CA 1
ATOM 1017 C C . GLU A 1 137 ? -58.890 -16.044 -9.453 1.00 42.97 137 GLU A C 1
ATOM 1019 O O . GLU A 1 137 ? -57.770 -15.798 -9.009 1.00 42.97 137 GLU A O 1
ATOM 1024 N N . ALA A 1 138 ? -59.878 -16.500 -8.685 1.00 48.19 138 ALA A N 1
ATOM 1025 C CA . ALA A 1 138 ? -59.915 -16.550 -7.240 1.00 48.19 138 ALA A CA 1
ATOM 1026 C C . ALA A 1 138 ? -59.048 -17.671 -6.653 1.00 48.19 138 ALA A C 1
ATOM 1028 O O . ALA A 1 138 ? -59.338 -18.853 -6.815 1.00 48.19 138 ALA A O 1
ATOM 1029 N N . ALA A 1 139 ? -58.071 -17.291 -5.838 1.00 43.41 139 ALA A N 1
ATOM 1030 C CA . ALA A 1 139 ? -57.578 -18.115 -4.745 1.00 43.41 139 ALA A CA 1
ATOM 1031 C C . ALA A 1 139 ? -57.162 -17.180 -3.610 1.00 43.41 139 ALA A C 1
ATOM 1033 O O . ALA A 1 139 ? -56.372 -16.260 -3.818 1.00 43.41 139 ALA A O 1
ATOM 1034 N N . ALA A 1 140 ? -57.728 -17.391 -2.422 1.00 54.06 140 ALA A N 1
ATOM 1035 C CA . ALA A 1 140 ? -57.355 -16.688 -1.203 1.00 54.06 140 ALA A CA 1
ATOM 1036 C C . ALA A 1 140 ? -55.894 -17.012 -0.852 1.00 54.06 140 ALA A C 1
ATOM 1038 O O . ALA A 1 140 ? -55.605 -17.964 -0.134 1.00 54.06 140 ALA A O 1
ATOM 1039 N N . TYR A 1 141 ? -54.972 -16.240 -1.413 1.00 44.06 141 TYR A N 1
ATOM 1040 C CA . TYR A 1 141 ? -53.581 -16.195 -1.005 1.00 44.06 141 TYR A CA 1
ATOM 1041 C C . TYR A 1 141 ? -53.450 -15.041 -0.020 1.00 44.06 141 TYR A C 1
ATOM 1043 O O . TYR A 1 141 ? -53.334 -13.884 -0.421 1.00 44.06 141 TYR A O 1
ATOM 1051 N N . GLU A 1 142 ? -53.494 -15.353 1.276 1.00 61.84 142 GLU A N 1
ATOM 1052 C CA . GLU A 1 142 ? -52.914 -14.441 2.256 1.00 61.84 142 GLU A CA 1
ATOM 1053 C C . GLU A 1 142 ? -51.429 -14.281 1.897 1.00 61.84 142 GLU A C 1
ATOM 1055 O O . GLU A 1 142 ? -50.719 -15.288 1.760 1.00 61.84 142 GLU A O 1
ATOM 1060 N N . PRO A 1 143 ? -50.949 -13.049 1.659 1.00 68.38 143 PRO A N 1
ATOM 1061 C CA . PRO A 1 143 ? -49.541 -12.832 1.387 1.00 68.38 143 PRO A CA 1
ATOM 1062 C C . PRO A 1 143 ? -48.740 -13.329 2.598 1.00 68.38 143 PRO A C 1
ATOM 1064 O O . PRO A 1 143 ? -49.146 -13.069 3.732 1.00 68.38 143 PRO A O 1
ATOM 1067 N N . PRO A 1 144 ? -47.620 -14.048 2.400 1.00 72.62 144 PRO A N 1
ATOM 1068 C CA . PRO A 1 144 ? -46.785 -14.466 3.514 1.00 72.62 144 PRO A CA 1
ATOM 1069 C C . PRO A 1 144 ? -46.305 -13.214 4.255 1.00 72.62 144 PRO A C 1
ATOM 1071 O O . PRO A 1 144 ? -45.500 -12.447 3.724 1.00 72.62 144 PRO A O 1
ATOM 1074 N N . THR A 1 145 ? -46.840 -13.001 5.459 1.00 75.25 145 THR A N 1
ATOM 1075 C CA . THR A 1 145 ? -46.489 -11.887 6.342 1.00 75.25 145 THR A CA 1
ATOM 1076 C C . THR A 1 145 ? -44.982 -11.866 6.535 1.00 75.25 145 THR A C 1
ATOM 1078 O O . THR A 1 145 ? -44.365 -12.885 6.866 1.00 75.25 145 THR A O 1
ATOM 1081 N N . ASN A 1 146 ? -44.369 -10.713 6.288 1.00 79.81 146 ASN A N 1
ATOM 1082 C CA . ASN A 1 146 ? -42.927 -10.590 6.376 1.00 79.81 146 ASN A CA 1
ATOM 1083 C C . ASN A 1 146 ? -42.516 -10.766 7.855 1.00 79.81 146 ASN A C 1
ATOM 1085 O O . ASN A 1 146 ? -43.041 -10.062 8.717 1.00 79.81 146 ASN A O 1
ATOM 1089 N N . PRO A 1 147 ? -41.577 -11.674 8.194 1.00 78.31 147 PRO A N 1
ATOM 1090 C CA . PRO A 1 147 ? -41.223 -11.953 9.591 1.00 78.31 147 PRO A CA 1
ATOM 1091 C C . PRO A 1 147 ? -40.646 -10.732 10.330 1.00 78.31 147 PRO A C 1
ATOM 1093 O O . PRO A 1 147 ? -40.587 -10.727 11.557 1.00 78.31 147 PRO A O 1
ATOM 1096 N N . PHE A 1 148 ? -40.235 -9.692 9.598 1.00 76.12 148 PHE A N 1
ATOM 1097 C CA . PHE A 1 148 ? -39.754 -8.425 10.146 1.00 76.12 148 PHE A CA 1
ATOM 1098 C C . PHE A 1 148 ? -40.840 -7.344 10.257 1.00 76.12 148 PHE A C 1
ATOM 1100 O O . PHE A 1 148 ? -40.617 -6.331 10.919 1.00 76.12 148 PHE A O 1
ATOM 1107 N N . GLU A 1 149 ? -42.012 -7.551 9.655 1.00 78.00 149 GLU A N 1
ATOM 1108 C CA . GLU A 1 149 ? -43.154 -6.627 9.710 1.00 78.00 149 GLU A CA 1
ATOM 1109 C C . GLU A 1 149 ? -43.679 -6.506 11.143 1.00 78.00 149 GLU A C 1
ATOM 1111 O O . GLU A 1 149 ? -43.806 -5.401 11.666 1.00 78.00 149 GLU A O 1
ATOM 1116 N N . ALA A 1 150 ? -43.780 -7.638 11.848 1.00 73.62 150 ALA A N 1
ATOM 1117 C CA . ALA A 1 150 ? -44.127 -7.672 13.267 1.00 73.62 150 ALA A CA 1
ATOM 1118 C C . ALA A 1 150 ? -43.155 -6.859 14.151 1.00 73.62 150 ALA A C 1
ATOM 1120 O O . ALA A 1 150 ? -43.571 -6.255 15.137 1.00 73.62 150 ALA A O 1
ATOM 1121 N N . LEU A 1 151 ? -41.861 -6.803 13.800 1.00 76.12 151 LEU A N 1
ATOM 1122 C CA . LEU A 1 151 ? -40.854 -6.047 14.559 1.00 76.12 151 LEU A CA 1
ATOM 1123 C C . LEU A 1 151 ? -40.916 -4.540 14.275 1.00 76.12 151 LEU A C 1
ATOM 1125 O O . LEU A 1 151 ? -40.709 -3.735 15.186 1.00 76.12 151 LEU A O 1
ATOM 1129 N N . GLN A 1 152 ? -41.223 -4.146 13.036 1.00 74.50 152 GLN A N 1
ATOM 1130 C CA . GLN A 1 152 ? -41.434 -2.738 12.684 1.00 74.50 152 GLN A CA 1
ATOM 1131 C C . GLN A 1 152 ? -42.703 -2.182 13.324 1.00 74.50 152 GLN A C 1
ATOM 1133 O O . GLN A 1 152 ? -42.685 -1.077 13.867 1.00 74.50 152 GLN A O 1
ATOM 1138 N N . GLU A 1 153 ? -43.786 -2.956 13.330 1.00 71.44 153 GLU A N 1
ATOM 1139 C CA . GLU A 1 153 ? -45.026 -2.577 14.007 1.00 71.44 153 GLU A CA 1
ATOM 1140 C C . GLU A 1 153 ? -44.832 -2.449 15.521 1.00 71.44 153 GLU A C 1
ATOM 1142 O O . GLU A 1 153 ? -45.392 -1.546 16.144 1.00 71.44 153 GLU A O 1
ATOM 1147 N N . GLN A 1 154 ? -43.981 -3.289 16.119 1.00 69.19 154 GLN A N 1
ATOM 1148 C CA . GLN A 1 154 ? -43.653 -3.223 17.542 1.00 69.19 154 GLN A CA 1
ATOM 1149 C C . GLN A 1 154 ? -42.810 -1.988 17.902 1.00 69.19 154 GLN A C 1
ATOM 1151 O O . GLN A 1 154 ? -43.010 -1.408 18.969 1.00 69.19 154 GLN A O 1
ATOM 1156 N N . GLN A 1 155 ? -41.908 -1.543 17.018 1.00 67.00 155 GLN A N 1
ATOM 1157 C CA . GLN A 1 155 ? -41.165 -0.288 17.202 1.00 67.00 155 GLN A CA 1
ATOM 1158 C C . GLN A 1 155 ? -42.041 0.948 16.971 1.00 67.00 155 GLN A C 1
ATOM 1160 O O . GLN A 1 155 ? -41.960 1.903 17.743 1.00 67.00 155 GLN A O 1
ATOM 1165 N N . ASN A 1 156 ? -42.921 0.918 15.969 1.00 64.12 156 ASN A N 1
ATOM 1166 C CA . ASN A 1 156 ? -43.815 2.038 15.670 1.00 64.12 156 ASN A CA 1
ATOM 1167 C C . ASN A 1 156 ? -44.919 2.204 16.731 1.00 64.12 156 ASN A C 1
ATOM 1169 O O . ASN A 1 156 ? -45.232 3.331 17.110 1.00 64.12 156 ASN A O 1
ATOM 1173 N N . ASN A 1 157 ? -45.447 1.111 17.295 1.00 57.12 157 ASN A N 1
ATOM 1174 C CA . ASN A 1 157 ? -46.393 1.170 18.420 1.00 57.12 157 ASN A CA 1
ATOM 1175 C C . ASN A 1 157 ? -45.728 1.442 19.782 1.00 57.12 157 ASN A C 1
ATOM 1177 O O . ASN A 1 157 ? -46.424 1.738 20.755 1.00 57.12 157 ASN A O 1
ATOM 1181 N N . ALA A 1 158 ? -44.396 1.402 19.881 1.00 54.50 158 ALA A N 1
ATOM 1182 C CA . ALA A 1 158 ? -43.683 1.807 21.094 1.00 54.50 158 ALA A CA 1
ATOM 1183 C C . ALA A 1 158 ? -43.586 3.338 21.261 1.00 54.50 158 ALA A C 1
ATOM 1185 O O . ALA A 1 158 ? -43.157 3.803 22.317 1.00 54.50 158 ALA A O 1
ATOM 1186 N N . ALA A 1 159 ? -44.010 4.131 20.269 1.00 54.69 159 ALA A N 1
ATOM 1187 C CA . ALA A 1 159 ? -43.910 5.590 20.317 1.00 54.69 159 ALA A CA 1
ATOM 1188 C C . ALA A 1 159 ? -45.024 6.294 21.119 1.00 54.69 159 ALA A C 1
ATOM 1190 O O . ALA A 1 159 ? -44.912 7.492 21.369 1.00 54.69 159 ALA A O 1
ATOM 1191 N N . VAL A 1 160 ? -46.077 5.599 21.570 1.00 54.47 160 VAL A N 1
ATOM 1192 C CA . VAL A 1 160 ? -47.123 6.215 22.412 1.00 54.47 160 VAL A CA 1
ATOM 1193 C C . VAL A 1 160 ? -47.597 5.246 23.492 1.00 54.47 160 VAL A C 1
ATOM 1195 O O . VAL A 1 160 ? -48.732 4.785 23.540 1.00 54.47 160 VAL A O 1
ATOM 1198 N N . SER A 1 161 ? -46.707 4.930 24.420 1.00 44.94 161 SER A N 1
ATOM 1199 C CA . SER A 1 161 ? -47.130 4.581 25.770 1.00 44.94 161 SER A CA 1
ATOM 1200 C C . SER A 1 161 ? -46.293 5.406 26.720 1.00 44.94 161 SER A C 1
ATOM 1202 O O . SER A 1 161 ? -45.084 5.215 26.811 1.00 44.94 161 SER A O 1
ATOM 1204 N N . ASN A 1 162 ? -46.959 6.322 27.423 1.00 51.22 162 ASN A N 1
ATOM 1205 C CA . ASN A 1 162 ? -46.487 6.892 28.676 1.00 51.22 162 ASN A CA 1
ATOM 1206 C C . ASN A 1 162 ? -46.142 5.738 29.633 1.00 51.22 162 ASN A C 1
ATOM 1208 O O . ASN A 1 162 ? -46.955 5.329 30.455 1.00 51.22 162 ASN A O 1
ATOM 1212 N N . ARG A 1 163 ? -44.942 5.174 29.497 1.00 45.28 163 ARG A N 1
ATOM 1213 C CA . ARG A 1 163 ? -44.325 4.296 30.484 1.00 45.28 163 ARG A CA 1
ATOM 1214 C C . ARG A 1 163 ? -43.387 5.162 31.300 1.00 45.28 163 ARG A C 1
ATOM 1216 O O . ARG A 1 163 ? -42.178 5.189 31.098 1.00 45.28 163 ARG A O 1
ATOM 1223 N N . SER A 1 164 ? -43.993 5.907 32.217 1.00 51.31 164 SER A N 1
ATOM 1224 C CA . SER A 1 164 ? -43.331 6.291 33.454 1.00 51.31 164 SER A CA 1
ATOM 1225 C C . SER A 1 164 ? -42.873 4.997 34.132 1.00 51.31 164 SER A C 1
ATOM 1227 O O . SER A 1 164 ? -43.700 4.239 34.631 1.00 51.31 164 SER A O 1
ATOM 1229 N N . GLY A 1 165 ? -41.576 4.701 34.057 1.00 50.19 165 GLY A N 1
ATOM 1230 C CA . GLY A 1 165 ? -40.980 3.508 34.653 1.00 50.19 165 GLY A CA 1
ATOM 1231 C C . GLY A 1 165 ? -39.809 2.967 33.839 1.00 50.19 165 GLY A C 1
ATOM 1232 O O . GLY A 1 165 ? -39.991 2.088 33.003 1.00 50.19 165 GLY A O 1
ATOM 1233 N N . ASP A 1 166 ? -38.626 3.525 34.095 1.00 54.91 166 ASP A N 1
ATOM 1234 C CA . ASP A 1 166 ? -37.325 2.847 34.059 1.00 54.91 166 ASP A CA 1
ATOM 1235 C C . ASP A 1 166 ? -37.028 1.908 32.877 1.00 54.91 166 ASP A C 1
ATOM 1237 O O . ASP A 1 166 ? -36.909 0.696 33.029 1.00 54.91 166 ASP A O 1
ATOM 1241 N N . ASN A 1 167 ? -36.767 2.486 31.702 1.00 51.53 167 ASN A N 1
ATOM 1242 C CA . ASN A 1 167 ? -35.986 1.830 30.644 1.00 51.53 167 ASN A CA 1
ATOM 1243 C C . ASN A 1 167 ? -34.570 2.418 30.568 1.00 51.53 167 ASN A C 1
ATOM 1245 O O . ASN A 1 167 ? -34.099 2.795 29.498 1.00 51.53 167 ASN A O 1
ATOM 1249 N N . ASN A 1 168 ? -33.885 2.516 31.709 1.00 62.22 168 ASN A N 1
ATOM 1250 C CA . ASN A 1 168 ? -32.434 2.662 31.709 1.00 62.22 168 ASN A CA 1
ATOM 1251 C C . ASN A 1 168 ? -31.853 1.267 31.992 1.00 62.22 168 ASN A C 1
ATOM 1253 O O . ASN A 1 168 ? -32.036 0.777 33.105 1.00 62.22 168 ASN A O 1
ATOM 1257 N N . PRO A 1 169 ? -31.154 0.606 31.046 1.00 66.38 169 PRO A N 1
ATOM 1258 C CA . PRO A 1 169 ? -30.611 -0.749 31.239 1.00 66.38 169 PRO A CA 1
ATOM 1259 C C . PRO A 1 169 ? -29.529 -0.826 32.332 1.00 66.38 169 PRO A C 1
ATOM 1261 O O . PRO A 1 169 ? -28.945 -1.879 32.573 1.00 66.38 169 PRO A O 1
ATOM 1264 N N . PHE A 1 170 ? -29.254 0.294 32.997 1.00 65.94 170 PHE A N 1
ATOM 1265 C CA . PHE A 1 170 ? -28.307 0.409 34.079 1.00 65.94 170 PHE A CA 1
ATOM 1266 C C . PHE A 1 170 ? -28.875 1.344 35.157 1.00 65.94 170 PHE A C 1
ATOM 1268 O O . PHE A 1 170 ? -28.793 2.567 35.043 1.00 65.94 170 PHE A O 1
ATOM 1275 N N . THR A 1 171 ? -29.480 0.781 36.203 1.00 74.38 171 THR A N 1
ATOM 1276 C CA . THR A 1 171 ? -29.790 1.484 37.456 1.00 74.38 171 THR A CA 1
ATOM 1277 C C . THR A 1 171 ? -28.612 1.286 38.416 1.00 74.38 171 THR A C 1
ATOM 1279 O O . THR A 1 171 ? -28.409 0.176 38.916 1.00 74.38 171 THR A O 1
ATOM 1282 N N . PRO A 1 172 ? -27.782 2.320 38.664 1.00 76.81 172 PRO A N 1
ATOM 1283 C CA . PRO A 1 172 ? -26.623 2.196 39.543 1.00 76.81 172 PRO A CA 1
ATOM 1284 C C . PRO A 1 172 ? -27.047 1.759 40.949 1.00 76.81 172 PRO A C 1
ATOM 1286 O O . PRO A 1 172 ? -27.891 2.408 41.568 1.00 76.81 172 PRO A O 1
ATOM 1289 N N . ARG A 1 173 ? -26.454 0.680 41.478 1.00 80.81 173 ARG A N 1
ATOM 1290 C CA . ARG A 1 173 ? -26.738 0.236 42.854 1.00 80.81 173 ARG A CA 1
ATOM 1291 C C . ARG A 1 173 ? -26.222 1.278 43.849 1.00 80.81 173 ARG A C 1
ATOM 1293 O O . ARG A 1 173 ? -25.057 1.671 43.764 1.00 80.81 173 ARG A O 1
ATOM 1300 N N . ARG A 1 174 ? -27.085 1.698 44.779 1.00 87.06 174 ARG A N 1
ATOM 1301 C CA . ARG A 1 174 ? -26.755 2.590 45.899 1.00 87.06 174 ARG A CA 1
ATOM 1302 C C . ARG A 1 174 ? -26.703 1.789 47.192 1.00 87.06 174 ARG A C 1
ATOM 1304 O O . ARG A 1 174 ? -27.640 1.043 47.459 1.00 87.06 174 ARG A O 1
ATOM 1311 N N . ILE A 1 175 ? -25.615 1.914 47.947 1.00 85.38 175 ILE A N 1
ATOM 1312 C CA . ILE A 1 175 ? -25.429 1.199 49.219 1.00 85.38 175 ILE A CA 1
ATOM 1313 C C . ILE A 1 175 ? -25.825 2.144 50.352 1.00 85.38 175 ILE A C 1
ATOM 1315 O O . ILE A 1 175 ? -25.318 3.266 50.428 1.00 85.38 175 ILE A O 1
ATOM 1319 N N . SER A 1 176 ? -26.738 1.712 51.222 1.00 84.06 176 SER A N 1
ATOM 1320 C CA . SER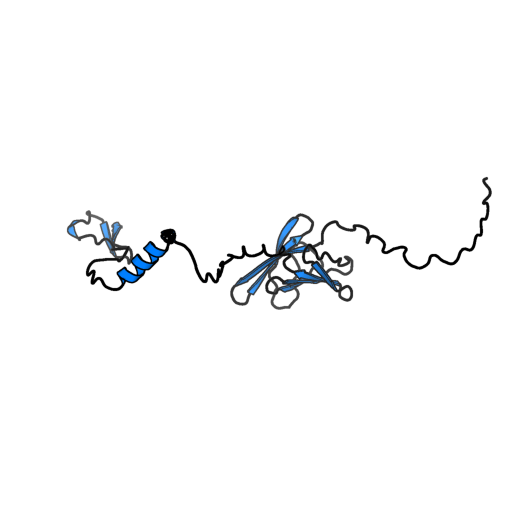 A 1 176 ? -27.124 2.496 52.394 1.00 84.06 176 SER A CA 1
ATOM 1321 C C . SER A 1 176 ? -25.973 2.523 53.419 1.00 84.06 176 SER A C 1
AT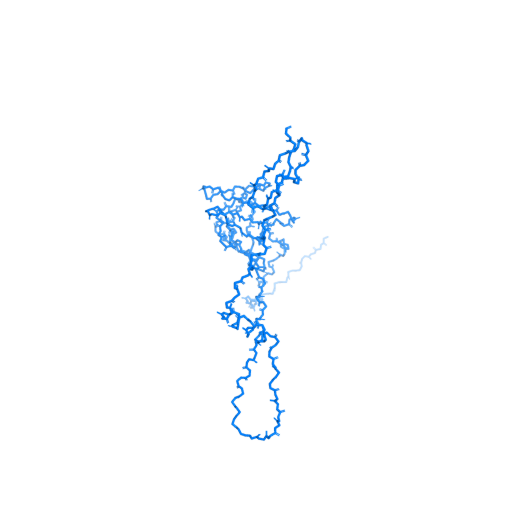OM 1323 O O . SER A 1 176 ? -25.215 1.559 53.526 1.00 84.06 176 SER A O 1
ATOM 1325 N N . PRO A 1 177 ? -25.798 3.609 54.192 1.00 77.06 177 PRO A N 1
ATOM 1326 C CA . PRO A 1 177 ? -24.715 3.709 55.175 1.00 77.06 177 PRO A CA 1
ATOM 1327 C C . PRO A 1 177 ? -24.813 2.673 56.310 1.00 77.06 177 PRO A C 1
ATOM 1329 O O . PRO A 1 177 ? -23.819 2.426 56.987 1.00 77.06 177 PRO A O 1
ATOM 1332 N N . GLU A 1 178 ? -25.980 2.054 56.499 1.00 85.31 178 GLU A N 1
ATOM 1333 C CA . GLU A 1 178 ? -26.225 0.978 57.469 1.00 85.31 178 GLU A CA 1
ATOM 1334 C C . GLU A 1 178 ? -25.719 -0.390 56.971 1.00 85.31 178 GLU A C 1
ATOM 1336 O O . GLU A 1 178 ? -25.398 -1.265 57.771 1.00 85.31 178 GLU A O 1
ATOM 1341 N N . GLU A 1 179 ? -25.584 -0.562 55.654 1.00 80.62 179 GLU A N 1
ATOM 1342 C CA . GLU A 1 179 ? -25.097 -1.786 55.002 1.00 80.62 179 GLU A CA 1
ATOM 1343 C C . GLU A 1 179 ? -23.567 -1.817 54.836 1.00 80.62 179 GLU A C 1
ATOM 1345 O O . GLU A 1 179 ? -23.024 -2.725 54.206 1.00 80.62 179 GLU A O 1
ATOM 1350 N N . VAL A 1 180 ? -22.852 -0.828 55.384 1.00 83.75 180 VAL A N 1
ATOM 1351 C CA . VAL A 1 180 ? -21.392 -0.702 55.270 1.00 83.75 180 VAL A CA 1
ATOM 1352 C C . VAL A 1 180 ? -20.710 -1.408 56.449 1.00 83.75 180 VAL A C 1
ATOM 1354 O O . VAL A 1 180 ? -20.828 -0.944 57.585 1.00 83.75 180 VAL A O 1
ATOM 1357 N N . PRO A 1 181 ? -19.944 -2.493 56.218 1.00 85.56 181 PRO A N 1
ATOM 1358 C CA . PRO A 1 181 ? -19.203 -3.168 57.282 1.00 85.56 181 PRO A CA 1
ATOM 1359 C C . PRO A 1 181 ? -18.158 -2.255 57.952 1.00 85.56 181 PRO A C 1
ATOM 1361 O O . PRO A 1 181 ? -17.593 -1.372 57.294 1.00 85.56 181 PRO A O 1
ATOM 1364 N N . PRO A 1 182 ? -17.836 -2.476 59.242 1.00 84.69 182 PRO A N 1
ATOM 1365 C CA . PRO A 1 182 ? -16.817 -1.695 59.938 1.00 84.69 182 PRO A CA 1
ATOM 1366 C C . PRO A 1 182 ? -15.454 -1.842 59.244 1.00 84.69 182 PRO A C 1
ATOM 1368 O O . PRO A 1 182 ? -15.034 -2.946 58.911 1.00 84.69 182 PRO A O 1
ATOM 1371 N N . GLY A 1 183 ? -14.766 -0.719 59.018 1.00 87.44 183 GLY A N 1
ATOM 1372 C CA . GLY A 1 183 ? -13.483 -0.673 58.298 1.00 87.44 183 GLY A CA 1
ATOM 1373 C C . GLY A 1 183 ? -13.590 -0.429 56.786 1.00 87.44 183 GLY A C 1
ATOM 1374 O O . GLY A 1 183 ? -12.574 -0.173 56.149 1.00 87.44 183 GLY A O 1
ATOM 1375 N N . MET A 1 184 ? -14.799 -0.421 56.213 1.00 90.19 184 MET A N 1
ATOM 1376 C CA . MET A 1 184 ? -15.041 -0.090 54.803 1.00 90.19 184 MET A CA 1
ATOM 1377 C C . MET A 1 184 ? -15.594 1.339 54.638 1.00 90.19 184 MET A C 1
ATOM 1379 O O . MET A 1 184 ? -16.171 1.928 55.556 1.00 90.19 184 MET A O 1
ATOM 1383 N N . ARG A 1 185 ? -15.432 1.923 53.447 1.00 89.00 185 ARG A N 1
ATOM 1384 C CA . ARG A 1 185 ? -16.095 3.159 53.004 1.00 89.00 185 ARG A CA 1
ATOM 1385 C C . ARG A 1 185 ? -16.699 2.982 51.613 1.00 89.00 185 ARG A C 1
ATOM 1387 O O . ARG A 1 185 ? -16.193 2.214 50.800 1.00 89.00 185 ARG A O 1
ATOM 1394 N N . VAL A 1 186 ? -17.763 3.727 51.336 1.00 90.69 186 VAL A N 1
ATOM 1395 C CA . VAL A 1 186 ? -18.448 3.714 50.038 1.00 90.69 186 VAL A CA 1
ATOM 1396 C C . VAL A 1 186 ? -17.814 4.737 49.093 1.00 90.69 186 VAL A C 1
ATOM 1398 O O . VAL A 1 186 ? -17.578 5.881 49.479 1.00 90.69 186 VAL A O 1
ATOM 1401 N N . VAL A 1 187 ? -17.563 4.336 47.846 1.00 89.81 187 VAL A N 1
ATOM 1402 C CA . VAL A 1 187 ? -17.165 5.215 46.737 1.00 89.81 187 VAL A CA 1
ATOM 1403 C C . VAL A 1 187 ? -18.258 5.188 45.675 1.00 89.81 187 VAL A C 1
ATOM 1405 O O . VAL A 1 187 ? -18.497 4.149 45.056 1.00 89.81 187 VAL A O 1
ATOM 1408 N N . SER A 1 188 ? -18.905 6.331 45.448 1.00 88.94 188 SER A N 1
ATOM 1409 C CA . SER A 1 188 ? -19.955 6.468 44.437 1.00 88.94 188 SER A CA 1
ATOM 1410 C C . SER A 1 188 ? -19.358 6.693 43.053 1.00 88.94 188 SER A C 1
ATOM 1412 O O . SER A 1 188 ? -18.685 7.692 42.804 1.00 88.94 188 SER A O 1
ATOM 1414 N N . THR A 1 189 ? -19.625 5.765 42.135 1.00 85.56 189 THR A N 1
ATOM 1415 C CA . THR A 1 189 ? -19.231 5.875 40.725 1.00 85.56 189 THR A CA 1
ATOM 1416 C C . THR A 1 189 ? -20.467 6.009 39.826 1.00 85.56 189 THR A C 1
ATOM 1418 O O . THR A 1 189 ? -21.584 5.691 40.259 1.00 85.56 189 THR A O 1
ATOM 1421 N N . PRO A 1 190 ? -20.304 6.439 38.559 1.00 81.62 190 PRO A N 1
ATOM 1422 C CA . PRO A 1 190 ? -21.395 6.451 37.579 1.00 81.62 190 PRO A CA 1
ATOM 1423 C C . PRO A 1 190 ? -22.019 5.064 37.370 1.00 81.62 190 PRO A C 1
ATOM 1425 O O . PRO A 1 190 ? -23.178 4.959 36.984 1.00 81.62 190 PRO A O 1
ATOM 1428 N N . PHE A 1 191 ? -21.261 4.005 37.677 1.00 80.12 191 PHE A N 1
ATOM 1429 C CA . PHE A 1 191 ? -21.670 2.612 37.535 1.00 80.12 191 PHE A CA 1
ATOM 1430 C C . PHE A 1 191 ? -22.233 1.999 38.833 1.00 80.12 191 PHE A C 1
ATOM 1432 O O . PHE A 1 191 ? -22.538 0.811 38.879 1.00 80.12 191 PHE A O 1
ATOM 1439 N N . GLY A 1 192 ? -22.383 2.794 39.894 1.00 88.00 192 GLY A N 1
ATOM 1440 C CA . GLY A 1 192 ? -22.857 2.343 41.202 1.00 88.00 192 GLY A CA 1
ATOM 1441 C C . GLY A 1 192 ? -21.806 2.487 42.292 1.00 88.00 192 GLY A C 1
ATOM 1442 O O . GLY A 1 192 ? -20.691 2.970 42.071 1.00 88.00 192 GLY A O 1
ATOM 1443 N N . ASP A 1 193 ? -22.194 2.101 43.493 1.00 90.75 193 ASP A N 1
ATOM 1444 C CA . ASP A 1 193 ? -21.389 2.260 44.693 1.00 90.75 193 ASP A CA 1
ATOM 1445 C C . ASP A 1 193 ? -20.488 1.034 44.918 1.00 90.75 193 ASP A C 1
ATOM 1447 O O . ASP A 1 193 ? -20.890 -0.109 44.684 1.00 90.75 193 ASP A O 1
ATOM 1451 N N . ARG A 1 194 ? -19.247 1.260 45.364 1.00 88.88 194 ARG A N 1
ATOM 1452 C CA . ARG A 1 194 ? -18.283 0.197 45.703 1.00 88.88 194 ARG A CA 1
ATOM 1453 C C . ARG A 1 194 ? -17.771 0.380 47.128 1.00 88.88 194 ARG A C 1
ATOM 1455 O O . ARG A 1 194 ? -17.519 1.509 47.543 1.00 88.88 194 ARG A O 1
ATOM 1462 N N . LEU A 1 195 ? -17.587 -0.726 47.848 1.00 89.56 195 LEU A N 1
ATOM 1463 C CA . LEU A 1 195 ? -16.941 -0.747 49.161 1.00 89.56 195 LEU A CA 1
ATOM 1464 C C . LEU A 1 195 ? -15.426 -0.855 48.986 1.00 89.56 195 LEU A C 1
ATOM 1466 O O . LEU A 1 195 ? -14.947 -1.710 48.241 1.00 89.56 195 LEU A O 1
ATOM 1470 N N . VAL A 1 196 ? -14.685 0.017 49.659 1.00 86.88 196 VAL A N 1
ATOM 1471 C CA . VAL A 1 196 ? -13.219 -0.004 49.712 1.00 86.88 196 VAL A CA 1
ATOM 1472 C C . VAL A 1 196 ? -12.768 0.091 51.162 1.00 86.88 196 VAL A C 1
ATOM 1474 O O . VAL A 1 196 ? -13.419 0.762 51.963 1.00 86.88 196 VAL A O 1
ATOM 1477 N N . GLU A 1 197 ? -11.664 -0.562 51.504 1.00 85.69 197 GLU A N 1
ATOM 1478 C CA . GLU A 1 197 ? -11.076 -0.471 52.842 1.00 85.69 197 GLU A CA 1
ATOM 1479 C C . GLU A 1 197 ? -10.649 0.977 53.144 1.00 85.69 197 GLU A C 1
ATOM 1481 O O . GLU A 1 197 ? -10.318 1.753 52.234 1.00 85.69 197 GLU A O 1
ATOM 1486 N N . ARG A 1 198 ? -10.758 1.365 54.417 1.00 75.06 198 ARG A N 1
ATOM 1487 C CA . ARG A 1 198 ? -10.323 2.676 54.908 1.00 75.06 198 ARG A CA 1
ATOM 1488 C C . ARG A 1 198 ? -8.817 2.764 55.084 1.00 75.06 198 ARG A C 1
ATOM 1490 O O . ARG A 1 198 ? -8.225 1.796 55.599 1.00 75.06 198 ARG A O 1
#

Foldseek 3Di:
DDDDDDDDDDDPDDPDDDDVPPPPPPDPDFQKFWPAWDDDPNWIWTWIAGSVRDIAIDTDDPPQWADGPPDPQKTWRDDDHQKTKIAHHPVDAGDADVCRQWDADRVRRIIIHGHNDDDPDPDPPPPPPPPPDDDDDDDPDPDPPDPCNVVVVVVVVVPDDPPPDDPPPADAEEDDPVNADPQWDWDQDPRHIDIDGD

Sequence (198 aa):
MFEEIETTNNSSNQARNRARGDSRATSASPEFVLIGTSRIGSKYSAIIQHRDGDTLVVKPGPNSSTQIPGYNGYSVLDVGSGSVSIRYPENVPCVEFHDQGVSCDGAVNIAALSLANGEPLPGKEVVTRLTDSRLDEAAAYEPPTNPFEALQEQQNNAAVSNRSGDNNPFTPRRISPEEVPPGMRVVSTPFGDRLVER

Radius of gyration: 35.65 Å; chains: 1; bounding box: 95×48×110 Å

Secondary structure (DSSP, 8-state):
---------------SS--------S-SS-SEEEEEEEEETTEEEEEEEETTS-EEEE---TTS-EEPTT-TT-EEEEE-SSEEEEEPPTTS----BGGGTEEEETTTTEEEEE--PPPPPPP-----------------------TTHHHHHHHHGGGG----S---S-------GGG--TTEEEEEETTEEEEEE-